Protein 1AUN (pdb70)

CATH classification: 2.60.110.10

Nearest PDB structures (foldseek):
  1aun-assembly1_A  TM=1.005E+00  e=2.845E-48  Nicotiana tabacum
  2i0w-assembly1_A  TM=9.965E-01  e=3.531E-40  Solanum lycopersicum
  1pcv-assembly2_B  TM=9.935E-01  e=2.765E-39  Nicotiana tabacum
  4l2j-assembly1_A  TM=9.881E-01  e=1.712E-34  Calotropis procera
  1du5-assembly1_B  TM=9.552E-01  e=3.013E-30  Zea mays

Radius of gyration: 16.2 Å; Cα contacts (8 Å, |Δi|>4): 552; chains: 1; bounding box: 38×44×43 Å

Sequence (208 aa):
SGVFEVHNNCPYTVWAAATPVGGGRRLERGQSWWFWAPPGTKMARIWGRTNCNFDGAGRGWCQTGDCGGVLECKGWGKPPNTLAEYALNQFSNLDFWDISVIDGFNIPMSFGPTKPGPGKCHGIQCTANINGECPGSLRVPGGCNNPCTTFGGQQYCCTQGPCGPTELSRWFKQRCPDAYSYPQDDPTSTFTCTSWTTDYKVMFCPYG

Foldseek 3Di:
DQKEKEAEQDCAWWWK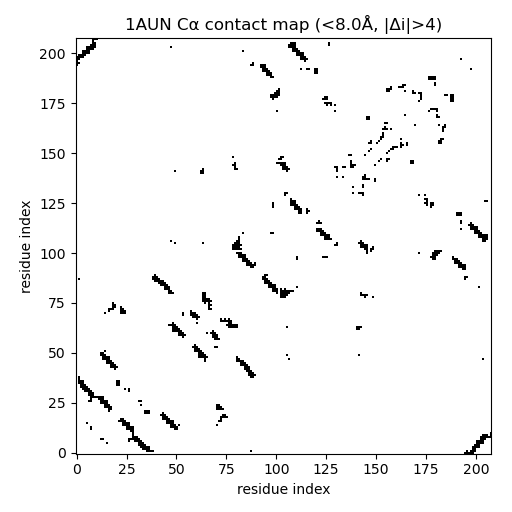AKPPPDFTHIHHHPDIGMDGDPAFDAFMKIWTFADWDADPVQFTATQAFGQHRGSGHNDTGQDDIWIWHWGALDPPQKIKIFIACQRWYQFWKKKAWPDADPDQRGIFTQHFVCQVVADPQQHDVRTGGQCCVRPNDCQAAVPPHDYDDDPRLVVSCVRGVQYHSGDPSPPRHMGMDRHPPTHMYMYTPPVD

Structure (mmCIF, N/CA/C/O backbone):
data_1AUN
#
_entry.id   1AUN
#
_cell.length_a   80.140
_cell.length_b   63.690
_cell.length_c   45.610
_cell.angle_alpha   90.00
_cell.angle_beta   107.18
_cell.angle_gamma   90.00
#
_symmetry.space_group_name_H-M   'C 1 2 1'
#
loop_
_entity.id
_entity.type
_entity.pdbx_description
1 polymer PR-5D
2 water water
#
loop_
_atom_site.group_PDB
_atom_site.id
_atom_site.type_symbol
_atom_site.label_atom_id
_atom_site.label_alt_id
_atom_site.label_comp_id
_atom_site.label_asym_id
_atom_site.label_entity_id
_atom_site.label_seq_id
_atom_site.pdbx_PDB_ins_code
_atom_site.Cartn_x
_atom_site.Cartn_y
_atom_site.Cartn_z
_atom_site.occupancy
_atom_site.B_iso_or_equiv
_atom_site.auth_seq_id
_atom_site.auth_comp_id
_atom_site.auth_asym_id
_atom_site.auth_atom_id
_atom_site.pdbx_PDB_model_num
ATOM 1 N N . SER A 1 1 ? 37.180 6.414 1.698 1.00 24.44 1 SER A N 1
ATOM 2 C CA . SER A 1 1 ? 37.217 6.785 3.131 1.00 23.97 1 SER A CA 1
ATOM 3 C C . SER A 1 1 ? 37.348 8.302 3.247 1.00 22.37 1 SER A C 1
ATOM 4 O O . SER A 1 1 ? 38.140 8.912 2.525 1.00 25.76 1 SER A O 1
ATOM 7 N N . GLY A 1 2 ? 36.547 8.903 4.125 1.00 18.51 2 GLY A N 1
ATOM 8 C CA . GLY A 1 2 ? 36.584 10.340 4.342 1.00 13.21 2 GLY A CA 1
ATOM 9 C C . GLY A 1 2 ? 36.029 11.234 3.235 1.00 20.13 2 GLY A C 1
ATOM 10 O O . GLY A 1 2 ? 36.090 12.454 3.356 1.00 18.26 2 GLY A O 1
ATOM 11 N N . VAL A 1 3 ? 35.474 10.655 2.173 1.00 17.72 3 VAL A N 1
ATOM 12 C CA . VAL A 1 3 ? 34.959 11.469 1.071 1.00 18.81 3 VAL A CA 1
ATOM 13 C C . VAL A 1 3 ? 33.474 11.771 1.232 1.00 19.90 3 VAL A C 1
ATOM 14 O O . VAL A 1 3 ? 32.678 10.886 1.556 1.00 20.43 3 VAL A O 1
ATOM 18 N N . PHE A 1 4 ? 33.104 13.021 0.982 1.00 18.90 4 PHE A N 1
ATOM 19 C CA . PHE A 1 4 ? 31.716 13.442 1.086 1.00 15.73 4 PHE A CA 1
ATOM 20 C C . PHE A 1 4 ? 31.202 14.034 -0.210 1.00 15.79 4 PHE A C 1
ATOM 21 O O . PHE A 1 4 ? 31.887 14.827 -0.870 1.00 15.98 4 PHE A O 1
ATOM 29 N N . GLU A 1 5 ? 30.021 13.586 -0.613 1.00 14.18 5 GLU A N 1
ATOM 30 C CA . GLU A 1 5 ? 29.374 14.153 -1.779 1.00 15.57 5 GLU A CA 1
ATOM 31 C C . GLU A 1 5 ? 28.167 14.902 -1.214 1.00 16.73 5 GLU A C 1
ATOM 32 O O . GLU A 1 5 ? 27.375 14.336 -0.447 1.00 16.95 5 GLU A O 1
ATOM 38 N N . VAL A 1 6 ? 28.070 16.185 -1.541 1.00 15.12 6 VAL A N 1
ATOM 39 C CA . VAL A 1 6 ? 26.960 17.014 -1.097 1.00 15.03 6 VAL A CA 1
ATOM 40 C C . VAL A 1 6 ? 26.228 17.395 -2.380 1.00 16.17 6 VAL A C 1
ATOM 41 O O . VAL A 1 6 ? 26.743 18.147 -3.204 1.00 15.36 6 VAL A O 1
ATOM 45 N N . HIS A 1 7 ? 25.041 16.825 -2.550 1.00 16.44 7 HIS A N 1
ATOM 46 C CA . HIS A 1 7 ? 24.233 17.025 -3.740 1.00 18.30 7 HIS A CA 1
ATOM 47 C C . HIS A 1 7 ? 22.963 17.858 -3.525 1.00 16.35 7 HIS A C 1
ATOM 48 O O . HIS A 1 7 ? 22.193 17.613 -2.600 1.00 16.79 7 HIS A O 1
ATOM 55 N N . ASN A 1 8 ? 22.722 18.811 -4.414 1.00 16.09 8 ASN A N 1
ATOM 56 C CA . ASN A 1 8 ? 21.536 19.639 -4.295 1.00 15.29 8 ASN A CA 1
ATOM 57 C C . ASN A 1 8 ? 20.458 19.208 -5.279 1.00 16.75 8 ASN A C 1
ATOM 58 O O . ASN A 1 8 ? 20.659 19.273 -6.484 1.00 19.09 8 ASN A O 1
ATOM 63 N N . ASN A 1 9 ? 19.326 18.754 -4.752 1.00 18.95 9 ASN A N 1
ATOM 64 C CA . ASN A 1 9 ? 18.191 18.335 -5.572 1.00 18.34 9 ASN A CA 1
ATOM 65 C C . ASN A 1 9 ? 16.996 19.290 -5.346 1.00 22.23 9 ASN A C 1
ATOM 66 O O . ASN A 1 9 ? 15.869 19.004 -5.761 1.00 22.73 9 ASN A O 1
ATOM 71 N N . CYS A 1 10 ? 17.249 20.416 -4.678 1.00 19.20 10 CYS A N 1
ATOM 72 C CA . CYS A 1 10 ? 16.209 21.414 -4.415 1.00 19.98 10 CYS A CA 1
ATOM 73 C C . CYS A 1 10 ? 15.953 22.259 -5.659 1.00 22.66 10 CYS A C 1
ATOM 74 O O . CYS A 1 10 ? 16.861 22.500 -6.461 1.00 19.99 10 CYS A O 1
ATOM 77 N N . PRO A 1 11 ? 14.713 22.738 -5.824 1.00 21.15 11 PRO A N 1
ATOM 78 C CA . PRO A 1 11 ? 14.402 23.563 -6.995 1.00 25.70 11 PRO A CA 1
ATOM 79 C C . PRO A 1 11 ? 15.211 24.859 -7.005 1.00 33.96 11 PRO A C 1
ATOM 80 O O . PRO A 1 11 ? 15.640 25.322 -8.063 1.00 46.32 11 PRO A O 1
ATOM 84 N N . TYR A 1 12 ? 15.479 25.389 -5.814 1.00 29.84 12 TYR A N 1
ATOM 85 C CA . TYR A 1 12 ? 16.247 26.624 -5.627 1.00 22.46 12 TYR A CA 1
ATOM 86 C C . TYR A 1 12 ? 17.726 26.341 -5.394 1.00 20.87 12 TYR A C 1
ATOM 87 O O . TYR A 1 12 ? 18.120 25.206 -5.124 1.00 24.38 12 TYR A O 1
ATOM 96 N N . THR A 1 13 ? 18.541 27.383 -5.465 1.00 19.83 13 THR A N 1
ATOM 97 C CA . THR A 1 13 ? 19.976 27.239 -5.249 1.00 19.95 13 THR A CA 1
ATOM 98 C C . THR A 1 13 ? 20.286 27.071 -3.765 1.00 18.92 13 THR A C 1
ATOM 99 O O . THR A 1 13 ? 19.619 27.652 -2.910 1.00 19.44 13 THR A O 1
ATOM 103 N N . VAL A 1 14 ? 21.304 26.274 -3.468 1.00 19.26 14 VAL A N 1
ATOM 104 C CA . VAL A 1 14 ? 21.717 26.032 -2.096 1.00 17.30 14 VAL A CA 1
ATOM 105 C C . VAL A 1 14 ? 23.217 26.252 -2.014 1.00 16.32 14 VAL A C 1
ATOM 106 O O . VAL A 1 14 ? 23.974 25.718 -2.830 1.00 18.96 14 VAL A O 1
ATOM 110 N N . TRP A 1 15 ? 23.637 27.096 -1.075 1.00 15.32 15 TRP A N 1
ATOM 111 C CA . TRP A 1 15 ? 25.049 27.364 -0.891 1.00 13.34 15 TRP A CA 1
ATOM 112 C C . TRP A 1 15 ? 25.500 26.443 0.223 1.00 12.17 15 TRP A C 1
ATOM 113 O O . TRP A 1 15 ? 25.281 26.710 1.407 1.00 14.71 15 TRP A O 1
ATOM 124 N N . ALA A 1 16 ? 26.068 25.311 -0.176 1.00 12.91 16 ALA A N 1
ATOM 125 C CA . ALA A 1 16 ? 26.543 24.317 0.774 1.00 11.56 16 ALA A CA 1
ATOM 126 C C . ALA A 1 16 ? 27.683 24.871 1.625 1.00 12.83 16 ALA A C 1
ATOM 127 O O . ALA A 1 16 ? 28.432 25.740 1.191 1.00 18.36 16 ALA A O 1
ATOM 129 N N . ALA A 1 17 ? 27.809 24.356 2.839 1.00 16.29 17 ALA A N 1
ATOM 130 C CA . ALA A 1 17 ? 28.842 24.803 3.753 1.00 14.73 17 ALA A CA 1
ATOM 131 C C . ALA A 1 17 ? 29.301 23.610 4.573 1.00 14.02 17 ALA A C 1
ATOM 132 O O . ALA A 1 17 ? 28.551 22.663 4.763 1.00 17.92 17 ALA A O 1
ATOM 134 N N . ALA A 1 18 ? 30.539 23.652 5.046 1.00 17.41 18 ALA A N 1
ATOM 135 C CA . ALA A 1 18 ? 31.073 22.559 5.842 1.00 17.02 18 ALA A CA 1
ATOM 136 C C . ALA A 1 18 ? 32.284 23.034 6.626 1.00 17.77 18 ALA A C 1
ATOM 137 O O . ALA A 1 18 ? 33.104 23.794 6.112 1.00 16.91 18 ALA A O 1
ATOM 139 N N . THR A 1 19 ? 32.366 22.598 7.880 1.00 16.24 19 THR A N 1
ATOM 140 C CA . THR A 1 19 ? 33.478 22.936 8.764 1.00 18.63 19 THR A CA 1
ATOM 141 C C . THR A 1 19 ? 33.832 21.668 9.553 1.00 18.83 19 THR A C 1
ATOM 142 O O . THR A 1 19 ? 32.979 20.812 9.763 1.00 17.35 19 THR A O 1
ATOM 146 N N . PRO A 1 20 ? 35.101 21.524 9.976 1.00 19.63 20 PRO A N 1
ATOM 147 C CA . PRO A 1 20 ? 36.238 22.430 9.787 1.00 19.58 20 PRO A CA 1
ATOM 148 C C . PRO A 1 20 ? 36.940 22.268 8.441 1.00 22.81 20 PRO A C 1
ATOM 149 O O . PRO A 1 20 ? 37.938 22.935 8.180 1.00 26.42 20 PRO A O 1
ATOM 153 N N . VAL A 1 21 ? 36.453 21.344 7.616 1.00 19.55 21 VAL A N 1
ATOM 154 C CA . VAL A 1 21 ? 37.016 21.107 6.291 1.00 19.54 21 VAL A CA 1
ATOM 155 C C . VAL A 1 21 ? 35.883 21.245 5.281 1.00 18.85 21 VAL A C 1
ATOM 156 O O . VAL A 1 21 ? 34.732 21.008 5.608 1.00 18.93 21 VAL A O 1
ATOM 160 N N . GLY A 1 22 ? 36.210 21.655 4.065 1.00 19.59 22 GLY A N 1
ATOM 161 C CA . GLY A 1 22 ? 35.195 21.822 3.041 1.00 20.62 22 GLY A CA 1
ATOM 162 C C . GLY A 1 22 ? 35.093 23.277 2.622 1.00 22.32 22 GLY A C 1
ATOM 163 O O . GLY A 1 22 ? 35.597 23.663 1.567 1.00 23.34 22 GLY A O 1
ATOM 164 N N . GLY A 1 23 ? 34.471 24.088 3.472 1.00 17.50 23 GLY A N 1
ATOM 165 C CA . GLY A 1 23 ? 34.315 25.498 3.171 1.00 20.15 23 GLY A CA 1
ATOM 166 C C . GLY A 1 23 ? 32.905 25.834 2.731 1.00 15.24 23 GLY A C 1
ATOM 167 O O . GLY A 1 23 ? 31.998 25.914 3.556 1.00 19.23 23 GLY A O 1
ATOM 168 N N . GLY A 1 24 ? 32.726 26.026 1.428 1.00 15.63 24 GLY A N 1
ATOM 169 C CA . GLY A 1 24 ? 31.416 26.359 0.892 1.00 16.18 24 GLY A CA 1
ATOM 170 C C . GLY A 1 24 ? 31.409 26.303 -0.624 1.00 18.25 24 GLY A C 1
ATOM 171 O O . GLY A 1 24 ? 32.444 26.506 -1.257 1.00 23.05 24 GLY A O 1
ATOM 172 N N . ARG A 1 25 ? 30.242 26.070 -1.212 1.00 16.75 25 ARG A N 1
ATOM 173 C CA . ARG A 1 25 ? 30.130 25.963 -2.656 1.00 17.76 25 ARG A CA 1
ATOM 174 C C . ARG A 1 25 ? 28.703 26.265 -3.080 1.00 19.85 25 ARG A C 1
ATOM 175 O O . ARG A 1 25 ? 27.747 25.858 -2.415 1.00 22.01 25 ARG A O 1
ATOM 183 N N . ARG A 1 26 ? 28.559 27.024 -4.160 1.00 17.81 26 ARG A N 1
ATOM 184 C CA . ARG A 1 26 ? 27.239 27.356 -4.692 1.00 19.33 26 ARG A CA 1
ATOM 185 C C . ARG A 1 26 ? 26.770 26.107 -5.450 1.00 16.19 26 ARG A C 1
ATOM 186 O O . ARG A 1 26 ? 27.498 25.582 -6.293 1.00 20.43 26 ARG A O 1
ATOM 194 N N . LEU A 1 27 ? 25.574 25.621 -5.152 1.00 15.68 27 LEU A N 1
ATOM 195 C CA . LEU A 1 27 ? 25.081 24.440 -5.843 1.00 17.32 27 LEU A CA 1
ATOM 196 C C . LEU A 1 27 ? 23.723 24.671 -6.451 1.00 18.82 27 LEU A C 1
ATOM 197 O O . LEU A 1 27 ? 22.745 24.870 -5.735 1.00 18.47 27 LEU A O 1
ATOM 202 N N . GLU A 1 28 ? 23.669 24.709 -7.776 1.00 20.50 28 GLU A N 1
ATOM 203 C CA . GLU A 1 28 ? 22.387 24.849 -8.442 1.00 24.51 28 GLU A CA 1
ATOM 204 C C . GLU A 1 28 ? 21.816 23.436 -8.462 1.00 21.84 28 GLU A C 1
ATOM 205 O O . GLU A 1 28 ? 22.545 22.482 -8.185 1.00 19.06 28 GLU A O 1
ATOM 211 N N . ARG A 1 29 ? 20.517 23.293 -8.713 1.00 22.69 29 ARG A N 1
ATOM 212 C CA . ARG A 1 29 ? 19.909 21.965 -8.724 1.00 20.90 29 ARG A CA 1
ATOM 213 C C . ARG A 1 29 ? 20.656 21.020 -9.653 1.00 20.43 29 ARG A C 1
ATOM 214 O O . ARG A 1 29 ? 21.010 21.389 -10.776 1.00 23.64 29 ARG A O 1
ATOM 222 N N . GLY A 1 30 ? 20.889 19.801 -9.171 1.00 20.94 30 GLY A N 1
ATOM 223 C CA . GLY A 1 30 ? 21.605 18.800 -9.946 1.00 20.37 30 GLY A CA 1
ATOM 224 C C . GLY A 1 30 ? 23.113 18.751 -9.730 1.00 18.63 30 GLY A C 1
ATOM 225 O O . GLY A 1 30 ? 23.760 17.790 -10.133 1.00 24.93 30 GLY A O 1
ATOM 226 N N . GLN A 1 31 ? 23.681 19.786 -9.120 1.00 18.77 31 GLN A N 1
ATOM 227 C CA . GLN A 1 31 ? 25.119 19.835 -8.863 1.00 18.67 31 GLN A CA 1
ATOM 228 C C . GLN A 1 31 ? 25.528 19.142 -7.565 1.00 18.09 31 GLN A C 1
ATOM 229 O O . GLN A 1 31 ? 24.760 19.086 -6.608 1.00 19.05 31 GLN A O 1
ATOM 235 N N . SER A 1 32 ? 26.769 18.666 -7.541 1.00 17.46 32 SER A N 1
ATOM 236 C CA . SER A 1 32 ? 27.351 18.026 -6.372 1.00 17.06 32 SER A CA 1
ATOM 237 C C . SER A 1 32 ? 28.664 18.704 -6.008 1.00 19.30 32 SER A C 1
ATOM 238 O O . SER A 1 32 ? 29.354 19.259 -6.863 1.00 20.10 32 SER A O 1
ATOM 241 N N . TRP A 1 33 ? 28.997 18.638 -4.725 1.00 17.28 33 TRP A N 1
ATOM 242 C CA . TRP A 1 33 ? 30.224 19.195 -4.191 1.00 14.74 33 TRP A CA 1
ATOM 243 C C . TRP A 1 33 ? 30.925 18.013 -3.522 1.00 16.72 33 TRP A C 1
ATOM 244 O O . TRP A 1 33 ? 30.296 17.262 -2.780 1.00 19.56 33 TRP A O 1
ATOM 255 N N . TRP A 1 34 ? 32.207 17.824 -3.818 1.00 16.25 34 TRP A N 1
ATOM 256 C CA . TRP A 1 34 ? 32.973 16.723 -3.241 1.00 13.00 34 TRP A CA 1
ATOM 257 C C . TRP A 1 34 ? 34.129 17.266 -2.415 1.00 16.55 34 TRP A C 1
ATOM 258 O O . TRP A 1 34 ? 34.853 18.157 -2.862 1.00 20.99 34 TRP A O 1
ATOM 269 N N . PHE A 1 35 ? 34.300 16.745 -1.211 1.00 14.90 35 PHE A N 1
ATOM 270 C CA . PHE A 1 35 ? 35.418 17.153 -0.371 1.00 17.32 35 PHE A CA 1
ATOM 271 C C . PHE A 1 35 ? 35.835 15.980 0.494 1.00 18.04 35 PHE A C 1
ATOM 272 O O . PHE A 1 35 ? 35.093 15.007 0.642 1.00 18.76 35 PHE A O 1
ATOM 280 N N . TRP A 1 36 ? 37.038 16.062 1.036 1.00 16.16 36 TRP A N 1
ATOM 281 C CA . TRP A 1 36 ? 37.581 14.986 1.834 1.00 15.58 36 TRP A CA 1
ATOM 282 C C . TRP A 1 36 ? 37.950 15.457 3.221 1.00 17.25 36 TRP A C 1
ATOM 283 O O . TRP A 1 36 ? 38.467 16.555 3.392 1.00 16.32 36 TRP A O 1
ATOM 294 N N . ALA A 1 37 ? 37.665 14.618 4.208 1.00 16.77 37 ALA A N 1
ATOM 295 C CA . ALA A 1 37 ? 37.972 14.928 5.596 1.00 18.90 37 ALA A CA 1
ATOM 296 C C . ALA A 1 37 ? 39.077 13.991 6.029 1.00 18.39 37 ALA A C 1
ATOM 297 O O . ALA A 1 37 ? 38.956 12.773 5.879 1.00 18.65 37 ALA A O 1
ATOM 299 N N . PRO A 1 38 ? 40.191 14.548 6.525 1.00 18.60 38 PRO A N 1
ATOM 300 C CA . PRO A 1 38 ? 41.317 13.730 6.981 1.00 19.08 38 PRO A CA 1
ATOM 301 C C . PRO A 1 38 ? 40.857 12.821 8.108 1.00 17.07 38 PRO A C 1
ATOM 302 O O . PRO A 1 38 ? 39.903 13.139 8.818 1.00 17.28 38 PRO A O 1
ATOM 306 N N . PRO A 1 39 ? 41.515 11.666 8.284 1.00 18.43 39 PRO A N 1
ATOM 307 C CA . PRO A 1 39 ? 41.106 10.769 9.370 1.00 19.01 39 PRO A CA 1
ATOM 308 C C . PRO A 1 39 ? 41.231 11.442 10.740 1.00 19.56 39 PRO A C 1
ATOM 309 O O . PRO A 1 39 ? 42.168 12.204 11.000 1.00 21.21 39 PRO A O 1
ATOM 313 N N . GLY A 1 40 ? 40.246 11.197 11.591 1.00 20.99 40 GLY A N 1
ATOM 314 C CA . GLY A 1 40 ? 40.247 11.790 12.911 1.00 21.54 40 GLY A CA 1
ATOM 315 C C . GLY A 1 40 ? 39.450 13.078 13.004 1.00 23.40 40 GLY A C 1
ATOM 316 O O . GLY A 1 40 ? 39.256 13.590 14.108 1.00 26.39 40 GLY A O 1
ATOM 317 N N . THR A 1 41 ? 38.995 13.612 11.867 1.00 18.17 41 THR A N 1
ATOM 318 C CA . THR A 1 41 ? 38.204 14.845 11.873 1.00 20.08 41 THR A CA 1
ATOM 319 C C . THR A 1 41 ? 37.008 14.688 12.808 1.00 19.67 41 THR A C 1
ATOM 320 O O . THR A 1 41 ? 36.247 13.731 12.696 1.00 23.53 41 THR A O 1
ATOM 324 N N . LYS A 1 42 ? 36.864 15.624 13.743 1.00 23.99 42 LYS A N 1
ATOM 325 C CA . LYS A 1 42 ? 35.783 15.592 14.733 1.00 25.74 42 LYS A CA 1
ATOM 326 C C . LYS A 1 42 ? 34.998 16.898 14.717 1.00 24.01 42 LYS A C 1
ATOM 327 O O . LYS A 1 42 ? 35.456 17.898 14.154 1.00 22.85 42 LYS A O 1
ATOM 333 N N . MET A 1 43 ? 33.851 16.877 15.399 1.00 18.33 43 MET A N 1
ATOM 334 C CA . MET A 1 43 ? 32.965 18.027 15.554 1.00 22.56 43 MET A CA 1
ATOM 335 C C . MET A 1 43 ? 32.706 18.732 14.242 1.00 22.62 43 MET A C 1
ATOM 336 O O . MET A 1 43 ? 32.699 19.957 14.180 1.00 24.22 43 MET A O 1
ATOM 341 N N . ALA A 1 44 ? 32.504 17.949 13.192 1.00 20.83 44 ALA A N 1
ATOM 342 C CA . ALA A 1 44 ? 32.291 18.505 11.871 1.00 15.16 44 ALA A CA 1
ATOM 343 C C . ALA A 1 44 ? 30.815 18.600 11.525 1.00 16.04 44 ALA A C 1
ATOM 344 O O . ALA A 1 44 ? 29.993 17.848 12.056 1.00 14.81 44 ALA A O 1
ATOM 346 N N . ARG A 1 45 ? 30.479 19.564 10.673 1.00 16.41 45 ARG A N 1
ATOM 347 C CA . ARG A 1 45 ? 29.096 19.741 10.237 1.00 16.09 45 ARG A CA 1
ATOM 348 C C . ARG A 1 45 ? 29.042 20.166 8.780 1.00 13.00 45 ARG A C 1
ATOM 349 O O . ARG A 1 45 ? 29.989 20.759 8.249 1.00 15.35 45 ARG A O 1
ATOM 357 N N . ILE A 1 46 ? 27.956 19.775 8.124 1.00 13.81 46 ILE A N 1
ATOM 358 C CA . ILE A 1 46 ? 27.709 20.096 6.723 1.00 14.61 46 ILE A CA 1
ATOM 359 C C . ILE A 1 46 ? 26.302 20.637 6.733 1.00 12.64 46 ILE A C 1
ATOM 360 O O . ILE A 1 46 ? 25.426 20.058 7.367 1.00 16.30 46 ILE A O 1
ATOM 365 N N . TRP A 1 47 ? 26.084 21.752 6.052 1.00 15.38 47 TRP A N 1
ATOM 366 C CA . TRP A 1 47 ? 24.752 22.332 5.987 1.00 15.43 47 TRP A CA 1
ATOM 367 C C . TRP A 1 47 ? 24.550 23.115 4.695 1.00 16.01 47 TRP A C 1
ATOM 368 O O . TRP A 1 47 ? 25.467 23.251 3.883 1.00 14.22 47 TRP A O 1
ATOM 379 N N . GLY A 1 48 ? 23.323 23.577 4.499 1.00 13.93 48 GLY A N 1
ATOM 380 C CA . GLY A 1 48 ? 22.995 24.345 3.321 1.00 17.69 48 GLY A CA 1
ATOM 381 C C . GLY A 1 48 ? 22.469 25.704 3.737 1.00 16.96 48 GLY A C 1
ATOM 382 O O . GLY A 1 48 ? 21.830 25.849 4.784 1.00 18.65 48 GLY A O 1
ATOM 383 N N . ARG A 1 49 ? 22.787 26.714 2.938 1.00 17.48 49 ARG A N 1
ATOM 384 C CA . ARG A 1 49 ? 22.336 28.073 3.201 1.00 16.80 49 ARG A CA 1
ATOM 385 C C . ARG A 1 49 ? 21.414 28.448 2.060 1.00 13.92 49 ARG A C 1
ATOM 386 O O . ARG A 1 49 ? 21.691 28.133 0.895 1.00 17.11 49 ARG A O 1
ATOM 394 N N . THR A 1 50 ? 20.303 29.093 2.396 1.00 17.97 50 THR A N 1
ATOM 395 C CA . THR A 1 50 ? 19.335 29.496 1.382 1.00 20.86 50 THR A CA 1
ATOM 396 C C . THR A 1 50 ? 19.246 31.003 1.200 1.00 19.94 50 THR A C 1
ATOM 397 O O . THR A 1 50 ? 19.550 31.779 2.115 1.00 19.08 50 THR A O 1
ATOM 401 N N . ASN A 1 51 ? 18.861 31.388 -0.014 1.00 18.76 51 ASN A N 1
ATOM 402 C CA . ASN A 1 51 ? 18.672 32.775 -0.401 1.00 14.89 51 ASN A CA 1
ATOM 403 C C . ASN A 1 51 ? 19.886 33.636 -0.090 1.00 19.93 51 ASN A C 1
ATOM 404 O O . ASN A 1 51 ? 19.811 34.552 0.730 1.00 21.68 51 ASN A O 1
ATOM 409 N N . CYS A 1 52 ? 21.020 33.300 -0.693 1.00 19.32 52 CYS A N 1
ATOM 410 C CA . CYS A 1 52 ? 22.235 34.063 -0.477 1.00 19.99 52 CYS A CA 1
ATOM 411 C C . CYS A 1 52 ? 22.402 35.092 -1.588 1.00 21.20 52 CYS A C 1
ATOM 412 O O . CYS A 1 52 ? 21.727 35.034 -2.620 1.00 17.98 52 CYS A O 1
ATOM 415 N N . ASN A 1 53 ? 23.314 36.030 -1.359 1.00 21.02 53 ASN A N 1
ATOM 416 C CA . ASN A 1 53 ? 23.612 37.085 -2.313 1.00 23.05 53 ASN A CA 1
ATOM 417 C C . ASN A 1 53 ? 25.063 37.426 -2.039 1.00 19.11 53 ASN A C 1
ATOM 418 O O . ASN A 1 53 ? 25.384 37.972 -0.979 1.00 26.26 53 ASN A O 1
ATOM 423 N N . PHE A 1 54 ? 25.945 37.024 -2.950 1.00 19.73 54 PHE A N 1
ATOM 424 C CA . PHE A 1 54 ? 27.380 37.256 -2.798 1.00 19.15 54 PHE A CA 1
ATOM 425 C C . PHE A 1 54 ? 27.894 38.097 -3.936 1.00 21.78 54 PHE A C 1
ATOM 426 O O . PHE A 1 54 ? 27.335 38.062 -5.032 1.00 26.28 54 PHE A O 1
ATOM 434 N N . ASP A 1 55 ? 28.970 38.838 -3.683 1.00 22.66 55 ASP A N 1
ATOM 435 C CA . ASP A 1 55 ? 29.579 39.634 -4.734 1.00 25.44 55 ASP A CA 1
ATOM 436 C C . ASP A 1 55 ? 30.660 38.780 -5.409 1.00 32.28 55 ASP A C 1
ATOM 437 O O . ASP A 1 55 ? 30.745 37.572 -5.165 1.00 30.93 55 ASP A O 1
ATOM 442 N N . GLY A 1 56 ? 31.505 39.400 -6.223 1.00 32.36 56 GLY A N 1
ATOM 443 C CA . GLY A 1 56 ? 32.554 38.652 -6.888 1.00 29.97 56 GLY A CA 1
ATOM 444 C C . GLY A 1 56 ? 33.661 38.176 -5.963 1.00 30.80 56 GLY A C 1
ATOM 445 O O . GLY A 1 56 ? 34.338 37.197 -6.266 1.00 36.51 56 GLY A O 1
ATOM 446 N N . ALA A 1 57 ? 33.842 38.848 -4.831 1.00 28.71 57 ALA A N 1
ATOM 447 C CA . ALA A 1 57 ? 34.894 38.470 -3.893 1.00 32.10 57 ALA A CA 1
ATOM 448 C C . ALA A 1 57 ? 34.492 37.403 -2.868 1.00 34.04 57 ALA A C 1
ATOM 449 O O . ALA A 1 57 ? 35.319 36.970 -2.068 1.00 35.85 57 ALA A O 1
ATOM 451 N N . GLY A 1 58 ? 33.229 36.990 -2.884 1.00 32.02 58 GLY A N 1
ATOM 452 C CA . GLY A 1 58 ? 32.776 35.988 -1.938 1.00 28.14 58 GLY A CA 1
ATOM 453 C C . GLY A 1 58 ? 32.201 36.532 -0.640 1.00 27.40 58 GLY A C 1
ATOM 454 O O . GLY A 1 58 ? 32.085 35.794 0.333 1.00 28.54 58 GLY A O 1
ATOM 455 N N . ARG A 1 59 ? 31.869 37.821 -0.599 1.00 26.89 59 ARG A N 1
ATOM 456 C CA . ARG A 1 59 ? 31.284 38.410 0.605 1.00 26.87 59 ARG A CA 1
ATOM 457 C C . ARG A 1 59 ? 29.821 38.677 0.310 1.00 24.76 59 ARG A C 1
ATOM 458 O O . ARG A 1 59 ? 29.468 39.112 -0.786 1.00 22.67 59 ARG A O 1
ATOM 466 N N . GLY A 1 60 ? 28.971 38.373 1.280 1.00 24.80 60 GLY A N 1
ATOM 467 C CA . GLY A 1 60 ? 27.552 38.576 1.103 1.00 23.77 60 GLY A CA 1
ATOM 468 C C . GLY A 1 60 ? 26.790 38.178 2.343 1.00 26.22 60 GLY A C 1
ATOM 469 O O . GLY A 1 60 ? 27.306 38.285 3.454 1.00 30.87 60 GLY A O 1
ATOM 470 N N . TRP A 1 61 ? 25.565 37.705 2.152 1.00 20.83 61 TRP A N 1
ATOM 471 C CA . TRP A 1 61 ? 24.714 37.307 3.257 1.00 19.86 61 TRP A CA 1
ATOM 472 C C . TRP A 1 61 ? 23.728 36.248 2.764 1.00 19.24 61 TRP A C 1
ATOM 473 O O . TRP A 1 61 ? 23.452 36.164 1.559 1.00 19.00 61 TRP A O 1
ATOM 484 N N . CYS A 1 62 ? 23.183 35.472 3.702 1.00 17.57 62 CYS A N 1
ATOM 485 C CA . CYS A 1 62 ? 22.223 34.414 3.393 1.00 19.22 62 CYS A CA 1
ATOM 486 C C . CYS A 1 62 ? 21.077 34.515 4.377 1.00 19.52 62 CYS A C 1
ATOM 487 O O . CYS A 1 62 ? 21.287 34.866 5.537 1.00 21.16 62 CYS A O 1
ATOM 490 N N . GLN A 1 63 ? 19.875 34.172 3.919 1.00 18.55 63 GLN A N 1
ATOM 491 C CA . GLN A 1 63 ? 18.682 34.210 4.759 1.00 19.42 63 GLN A CA 1
ATOM 492 C C . GLN A 1 63 ? 18.763 33.197 5.906 1.00 18.02 63 GLN A C 1
ATOM 493 O O . GLN A 1 63 ? 18.278 33.462 7.000 1.00 20.08 63 GLN A O 1
ATOM 499 N N . THR A 1 64 ? 19.365 32.036 5.649 1.00 20.63 64 THR A N 1
ATOM 500 C CA . THR A 1 64 ? 19.530 30.994 6.672 1.00 19.25 64 THR A CA 1
ATOM 501 C C . THR A 1 64 ? 20.937 30.378 6.590 1.00 19.86 64 THR A C 1
ATOM 502 O O . THR A 1 64 ? 21.525 30.294 5.506 1.00 18.41 64 THR A O 1
ATOM 506 N N . GLY A 1 65 ? 21.480 29.971 7.737 1.00 18.88 65 GLY A N 1
ATOM 507 C CA . GLY A 1 65 ? 22.796 29.345 7.768 1.00 17.40 65 GLY A CA 1
ATOM 508 C C . GLY A 1 65 ? 24.012 30.212 7.475 1.00 23.77 65 GLY A C 1
ATOM 509 O O . GLY A 1 65 ? 25.119 29.685 7.305 1.00 21.47 65 GLY A O 1
ATOM 510 N N . ASP A 1 66 ? 23.825 31.530 7.450 1.00 22.93 66 ASP A N 1
ATOM 511 C CA . ASP A 1 66 ? 24.906 32.483 7.174 1.00 18.87 66 ASP A CA 1
ATOM 512 C C . ASP A 1 66 ? 26.093 32.281 8.120 1.00 18.62 66 ASP A C 1
ATOM 513 O O . ASP A 1 66 ? 25.928 32.275 9.340 1.00 17.17 66 ASP A O 1
ATOM 518 N N . CYS A 1 67 ? 27.282 32.109 7.550 1.00 18.21 67 CYS A N 1
ATOM 519 C CA . CYS A 1 67 ? 28.482 31.928 8.351 1.00 20.22 67 CYS A CA 1
ATOM 520 C C . CYS A 1 67 ? 29.393 33.158 8.283 1.00 19.85 67 CYS A C 1
ATOM 521 O O . CYS A 1 67 ? 30.452 33.133 7.659 1.00 25.51 67 CYS A O 1
ATOM 524 N N . GLY A 1 68 ? 28.945 34.251 8.883 1.00 21.60 68 GLY A N 1
ATOM 525 C CA . GLY A 1 68 ? 29.753 35.454 8.913 1.00 22.06 68 GLY A CA 1
ATOM 526 C C . GLY A 1 68 ? 29.956 36.229 7.632 1.00 19.75 68 GLY A C 1
ATOM 527 O O . GLY A 1 68 ? 31.011 36.827 7.441 1.00 23.37 68 GLY A O 1
ATOM 528 N N . GLY A 1 69 ? 28.978 36.191 6.737 1.00 19.84 69 GLY A N 1
ATOM 529 C CA . GLY A 1 69 ? 29.079 36.952 5.502 1.00 18.59 69 GLY A CA 1
ATOM 530 C C . GLY A 1 69 ? 30.063 36.498 4.440 1.00 26.61 69 GLY A C 1
ATOM 531 O O . GLY A 1 69 ? 30.403 37.276 3.537 1.00 27.04 69 GLY A O 1
ATOM 532 N N . VAL A 1 70 ? 30.527 35.253 4.531 1.00 25.11 70 VAL A N 1
ATOM 533 C CA . VAL A 1 70 ? 31.455 34.713 3.540 1.00 23.08 70 VAL A CA 1
ATOM 534 C C . VAL A 1 70 ? 30.915 33.450 2.866 1.00 24.56 70 VAL A C 1
ATOM 535 O O . VAL A 1 70 ? 30.078 32.741 3.420 1.00 24.40 70 VAL A O 1
ATOM 539 N N . LEU A 1 71 ? 31.382 33.200 1.650 1.00 23.29 71 LEU A N 1
ATOM 540 C CA . LEU A 1 71 ? 30.966 32.036 0.883 1.00 22.98 71 LEU A CA 1
ATOM 541 C C . LEU A 1 71 ? 31.653 30.789 1.428 1.00 23.34 71 LEU A C 1
ATOM 542 O O . LEU A 1 71 ? 31.009 29.771 1.696 1.00 21.16 71 LEU A O 1
ATOM 547 N N . GLU A 1 72 ? 32.964 30.873 1.608 1.00 21.46 72 GLU A N 1
ATOM 548 C CA . GLU A 1 72 ? 33.706 29.736 2.126 1.00 27.37 72 GLU A CA 1
ATOM 549 C C . GLU A 1 72 ? 33.802 29.826 3.635 1.00 26.75 72 GLU A C 1
ATOM 550 O O . GLU A 1 72 ? 34.693 30.475 4.184 1.00 26.99 72 GLU A O 1
ATOM 556 N N . CYS A 1 73 ? 32.847 29.176 4.291 1.00 22.64 73 CYS A N 1
ATOM 557 C CA . CYS A 1 73 ? 32.749 29.160 5.740 1.00 22.68 73 CYS A CA 1
ATOM 558 C C . CYS A 1 73 ? 33.978 28.667 6.492 1.00 25.12 73 CYS A C 1
ATOM 559 O O . CYS A 1 73 ? 34.622 27.692 6.101 1.00 24.50 73 CYS A O 1
ATOM 562 N N . LYS A 1 74 ? 34.293 29.377 7.568 1.00 25.81 74 LYS A N 1
ATOM 563 C CA . LYS A 1 74 ? 35.398 29.032 8.451 1.00 32.20 74 LYS A CA 1
ATOM 564 C C . LYS A 1 74 ? 34.785 28.673 9.796 1.00 28.77 74 LYS A C 1
ATOM 565 O O . LYS A 1 74 ? 35.392 27.971 10.594 1.00 36.75 74 LYS A O 1
ATOM 571 N N . GLY A 1 75 ? 33.566 29.155 10.020 1.00 27.45 75 GLY A N 1
ATOM 572 C CA . GLY A 1 75 ? 32.853 28.904 11.257 1.00 20.72 75 GLY A CA 1
ATOM 573 C C . GLY A 1 75 ? 31.429 28.461 10.987 1.00 19.99 75 GLY A C 1
ATOM 574 O O . GLY A 1 75 ? 31.017 28.343 9.834 1.00 21.84 75 GLY A O 1
ATOM 575 N N . TRP A 1 76 ? 30.666 28.274 12.057 1.00 19.44 76 TRP A N 1
ATOM 576 C CA . TRP A 1 76 ? 29.286 27.808 11.977 1.00 21.22 76 TRP A CA 1
ATOM 577 C C . TRP A 1 76 ? 28.275 28.821 11.447 1.00 22.49 76 TRP A C 1
ATOM 578 O O . TRP A 1 76 ? 28.507 30.020 11.472 1.00 21.99 76 TRP A O 1
ATOM 589 N N . GLY A 1 77 ? 27.157 28.313 10.945 1.00 19.44 77 GLY A N 1
ATOM 590 C CA . GLY A 1 77 ? 26.131 29.172 10.400 1.00 20.88 77 GLY A CA 1
ATOM 591 C C . GLY A 1 77 ? 25.136 29.641 11.437 1.00 21.88 77 GLY A C 1
ATOM 592 O O . GLY A 1 77 ? 25.060 29.103 12.538 1.00 22.36 77 GLY A O 1
ATOM 593 N N . LYS A 1 78 ? 24.365 30.653 11.062 1.00 21.16 78 LYS A N 1
ATOM 594 C CA . LYS A 1 78 ? 23.346 31.237 11.917 1.00 21.22 78 LYS A CA 1
ATOM 595 C C . LYS A 1 78 ? 22.091 30.366 11.797 1.00 20.74 78 LYS A C 1
ATOM 596 O O . LYS A 1 78 ? 21.659 30.056 10.690 1.00 22.73 78 LYS A O 1
ATOM 602 N N . PRO A 1 79 ? 21.497 29.944 12.930 1.00 21.32 79 PRO A N 1
ATOM 603 C CA . PRO A 1 79 ? 20.287 29.113 12.846 1.00 23.24 79 PRO A CA 1
ATOM 604 C C . PRO A 1 79 ? 19.178 29.928 12.183 1.00 22.58 79 PRO A C 1
ATOM 605 O O . PRO A 1 79 ? 19.188 31.152 12.250 1.00 25.88 79 PRO A O 1
ATOM 609 N N . PRO A 1 80 ? 18.167 29.264 11.611 1.00 20.10 80 PRO A N 1
ATOM 610 C CA . PRO A 1 80 ? 17.996 27.814 11.545 1.00 21.10 80 PRO A CA 1
ATOM 611 C C . PRO A 1 80 ? 18.689 27.148 10.356 1.00 23.58 80 PRO A C 1
ATOM 612 O O . PRO A 1 80 ? 18.696 27.672 9.229 1.00 19.55 80 PRO A O 1
ATOM 616 N N . ASN A 1 81 ? 19.311 26.006 10.631 1.00 19.44 81 ASN A N 1
ATOM 617 C CA . ASN A 1 81 ? 19.975 25.232 9.600 1.00 18.26 81 ASN A CA 1
ATOM 618 C C . ASN A 1 81 ? 20.022 23.760 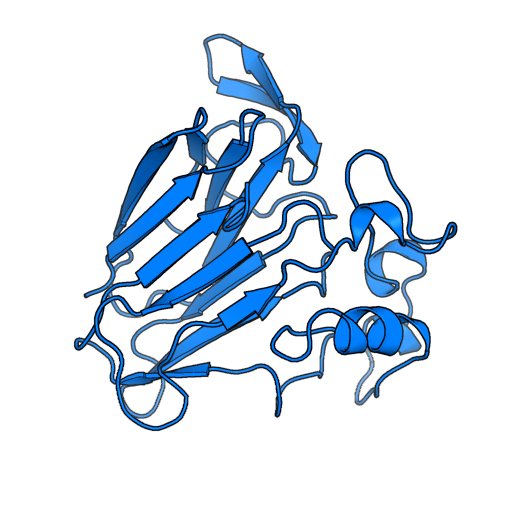9.959 1.00 17.86 81 ASN A C 1
ATOM 619 O O .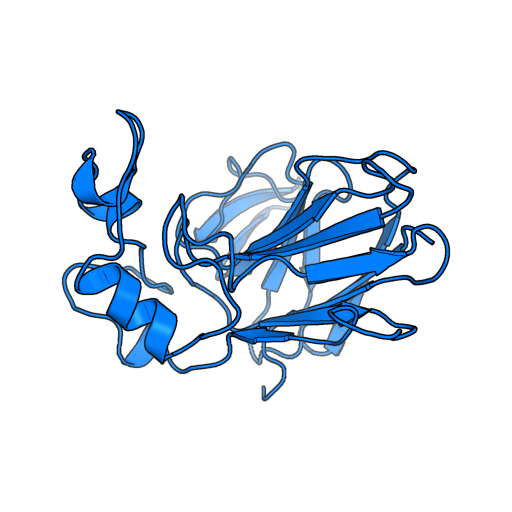 ASN A 1 81 ? 20.442 23.388 11.057 1.00 16.29 81 ASN A O 1
ATOM 624 N N . THR A 1 82 ? 19.459 22.940 9.075 1.00 15.04 82 THR A N 1
ATOM 625 C CA . THR A 1 82 ? 19.466 21.490 9.263 1.00 16.30 82 THR A CA 1
ATOM 626 C C . THR A 1 82 ? 20.939 21.072 9.191 1.00 18.19 82 THR A C 1
ATOM 627 O O . THR A 1 82 ? 21.693 21.576 8.352 1.00 16.58 82 THR A O 1
ATOM 631 N N . LEU A 1 83 ? 21.344 20.154 10.060 1.00 16.84 83 LEU A N 1
ATOM 632 C CA . LEU A 1 83 ? 22.735 19.737 10.095 1.00 15.74 83 LEU A CA 1
ATOM 633 C C . LEU A 1 83 ? 23.002 18.253 9.918 1.00 16.48 83 LEU A C 1
ATOM 634 O O . LEU A 1 83 ? 22.257 17.407 10.416 1.00 19.24 83 LEU A O 1
ATOM 639 N N . ALA A 1 84 ? 24.092 17.964 9.216 1.00 15.56 84 ALA A N 1
ATOM 640 C CA . ALA A 1 84 ? 24.590 16.606 9.038 1.00 13.98 84 ALA A CA 1
ATOM 641 C C . ALA A 1 84 ? 25.903 16.742 9.808 1.00 13.75 84 ALA A C 1
ATOM 642 O O . ALA A 1 84 ? 26.718 17.612 9.500 1.00 16.40 84 ALA A O 1
ATOM 644 N N . GLU A 1 85 ? 26.057 15.956 10.866 1.00 13.98 85 GLU A N 1
ATOM 645 C CA . GLU A 1 85 ? 27.247 16.012 11.705 1.00 16.58 85 GLU A CA 1
ATOM 646 C C . GLU A 1 85 ? 28.023 14.709 11.642 1.00 16.32 85 GLU A C 1
ATOM 647 O O . GLU A 1 85 ? 27.441 13.637 11.473 1.00 15.57 85 GLU A O 1
ATOM 653 N N . TYR A 1 86 ? 29.337 14.794 11.795 1.00 16.13 86 TYR A N 1
ATOM 654 C CA . TYR A 1 86 ? 30.150 13.591 11.738 1.00 15.83 86 TYR A CA 1
ATOM 655 C C . TYR A 1 86 ? 31.479 13.727 12.460 1.00 18.19 86 TYR A C 1
ATOM 656 O O . TYR A 1 86 ? 31.975 14.836 12.683 1.00 18.50 86 TYR A O 1
ATOM 665 N N . ALA A 1 87 ? 32.052 12.576 12.798 1.00 15.64 87 ALA A N 1
ATOM 666 C CA . ALA A 1 87 ? 33.348 12.479 13.456 1.00 16.39 87 ALA A CA 1
ATOM 667 C C . ALA A 1 87 ? 33.894 11.135 12.992 1.00 17.48 87 ALA A C 1
ATOM 668 O O . ALA A 1 87 ? 33.258 10.098 13.189 1.00 21.85 87 ALA A O 1
ATOM 670 N N . LEU A 1 88 ? 35.051 11.160 12.341 1.00 19.04 88 LEU A N 1
ATOM 671 C CA . LEU A 1 88 ? 35.662 9.944 11.808 1.00 19.13 88 LEU A CA 1
ATOM 672 C C . LEU A 1 88 ? 36.743 9.352 12.700 1.00 23.59 88 LEU A C 1
ATOM 673 O O . LEU A 1 88 ? 37.478 10.082 13.370 1.00 20.74 88 LEU A O 1
ATOM 678 N N . ASN A 1 89 ? 36.864 8.025 12.651 1.00 21.55 89 ASN A N 1
ATOM 679 C CA . ASN A 1 89 ? 37.890 7.293 13.396 1.00 22.95 89 ASN A CA 1
ATOM 680 C C . ASN A 1 89 ? 37.866 7.544 14.892 1.00 21.95 89 ASN A C 1
ATOM 681 O O . ASN A 1 89 ? 38.903 7.797 15.500 1.00 24.54 89 ASN A O 1
ATOM 686 N N . GLN A 1 90 ? 36.681 7.515 15.480 1.00 22.04 90 GLN A N 1
ATOM 687 C CA . GLN A 1 90 ? 36.560 7.726 16.914 1.00 27.34 90 GLN A CA 1
ATOM 688 C C . GLN A 1 90 ? 36.785 6.404 17.666 1.00 31.87 90 GLN A C 1
ATOM 689 O O . GLN A 1 90 ? 37.151 5.392 17.057 1.00 32.75 90 GLN A O 1
ATOM 695 N N . PHE A 1 91 ? 36.592 6.406 18.980 1.00 34.52 91 PHE A N 1
ATOM 696 C CA . PHE A 1 91 ? 36.803 5.196 19.779 1.00 37.25 91 PHE A CA 1
ATOM 697 C C . PHE A 1 91 ? 36.244 3.912 19.144 1.00 36.55 91 PHE A C 1
ATOM 698 O O . PHE A 1 91 ? 35.181 3.913 18.525 1.00 35.26 91 PHE A O 1
ATOM 706 N N . SER A 1 92 ? 37.002 2.829 19.303 1.00 38.44 92 SER A N 1
ATOM 707 C CA . SER A 1 92 ? 36.678 1.501 18.778 1.00 37.15 92 SER A CA 1
ATOM 708 C C . SER A 1 92 ? 36.529 1.422 17.258 1.00 32.73 92 SER A C 1
ATOM 709 O O . SER A 1 92 ? 35.731 0.638 16.743 1.00 31.08 92 SER A O 1
ATOM 712 N N . ASN A 1 93 ? 37.320 2.237 16.558 1.00 28.60 93 ASN A N 1
ATOM 713 C CA . ASN A 1 93 ? 37.354 2.267 15.096 1.00 29.97 93 ASN A CA 1
ATOM 714 C C . ASN A 1 93 ? 35.995 2.553 14.450 1.00 28.69 93 ASN A C 1
ATOM 715 O O . ASN A 1 93 ? 35.602 1.883 13.494 1.00 26.28 93 ASN A O 1
ATOM 720 N N . LEU A 1 94 ? 35.279 3.540 14.978 1.00 23.36 94 LEU A N 1
ATOM 721 C CA . LEU A 1 94 ? 33.961 3.889 14.458 1.00 24.22 94 LEU A CA 1
ATOM 722 C C . LEU A 1 94 ? 33.811 5.347 14.042 1.00 21.75 94 LEU A C 1
ATOM 723 O O . LEU A 1 94 ? 34.444 6.232 14.619 1.00 18.51 94 LEU A O 1
ATOM 728 N N . ASP A 1 95 ? 33.003 5.565 13.003 1.00 18.88 95 ASP A N 1
ATOM 729 C CA . ASP A 1 95 ? 32.650 6.905 12.542 1.00 20.90 95 ASP A CA 1
ATOM 730 C C . ASP A 1 95 ? 31.299 7.149 13.210 1.00 22.34 95 ASP A C 1
ATOM 731 O O . ASP A 1 95 ? 30.439 6.257 13.208 1.00 18.24 95 ASP A O 1
ATOM 736 N N . PHE A 1 96 ? 31.118 8.328 13.799 1.00 17.94 96 PHE A N 1
ATOM 737 C CA . PHE A 1 96 ? 29.853 8.687 14.437 1.00 14.52 96 PHE A CA 1
ATOM 738 C C . PHE A 1 96 ? 29.244 9.814 13.625 1.00 18.07 96 PHE A C 1
ATOM 739 O O . PHE A 1 96 ? 29.919 10.793 13.316 1.00 19.67 96 PHE A O 1
ATOM 747 N N . TRP A 1 97 ? 27.969 9.688 13.284 1.00 14.72 97 TRP A N 1
ATOM 748 C CA . TRP A 1 97 ? 27.313 10.714 12.482 1.00 17.18 97 TRP A CA 1
ATOM 749 C C . TRP A 1 97 ? 25.821 10.822 12.769 1.00 17.53 97 TRP A C 1
ATOM 750 O O . TRP A 1 97 ? 25.209 9.910 13.348 1.00 17.21 97 TRP A O 1
ATOM 761 N N . ASP A 1 98 ? 25.226 11.933 12.350 1.00 16.67 98 ASP A N 1
ATOM 762 C CA . ASP A 1 98 ? 23.806 12.145 12.591 1.00 13.70 98 ASP A CA 1
ATOM 763 C C . ASP A 1 98 ? 23.278 13.332 11.823 1.00 14.88 98 ASP A C 1
ATOM 764 O O . ASP A 1 98 ? 24.031 14.044 11.175 1.00 16.52 98 ASP A O 1
ATOM 769 N N . ILE A 1 99 ? 21.963 13.500 11.878 1.00 16.46 99 ILE A N 1
ATOM 770 C CA . ILE A 1 99 ? 21.294 14.659 11.305 1.00 18.93 99 ILE A CA 1
ATOM 771 C C . ILE A 1 99 ? 20.738 15.332 12.569 1.00 18.32 99 ILE A C 1
ATOM 772 O O . ILE A 1 99 ? 20.248 14.657 13.485 1.00 16.88 99 ILE A O 1
ATOM 777 N N . SER A 1 100 ? 20.831 16.651 12.636 1.00 18.62 100 SER A N 1
ATOM 778 C CA . SER A 1 100 ? 20.361 17.357 13.812 1.00 19.01 100 SER A CA 1
ATOM 779 C C . SER A 1 100 ? 19.524 18.590 13.502 1.00 15.56 100 SER A C 1
ATOM 780 O O . SER A 1 100 ? 19.804 19.317 12.542 1.00 17.12 100 SER A O 1
ATOM 783 N N . VAL A 1 101 ? 18.462 18.777 14.280 1.00 14.73 101 VAL A N 1
ATOM 784 C CA . VAL A 1 101 ? 17.614 19.964 14.157 1.00 18.42 101 VAL A CA 1
ATOM 785 C C . VAL A 1 101 ? 17.683 20.764 15.472 1.00 17.76 101 VAL A C 1
ATOM 786 O O . VAL A 1 101 ? 16.835 21.612 15.760 1.00 18.74 101 VAL A O 1
ATOM 790 N N . ILE A 1 102 ? 18.735 20.504 16.246 1.00 16.57 102 ILE A N 1
ATOM 791 C CA . ILE A 1 102 ? 18.977 21.213 17.508 1.00 18.90 102 ILE A CA 1
ATOM 792 C C . ILE A 1 102 ? 19.159 22.711 17.190 1.00 25.35 102 ILE A C 1
ATOM 793 O O . ILE A 1 102 ? 18.771 23.580 17.979 1.00 23.59 102 ILE A O 1
ATOM 798 N N . ASP A 1 103 ? 19.771 22.999 16.041 1.00 23.30 103 ASP A N 1
ATOM 799 C CA . ASP A 1 103 ? 19.961 24.367 15.586 1.00 21.63 103 ASP A CA 1
ATOM 800 C C . ASP A 1 103 ? 18.948 24.718 14.498 1.00 20.96 103 ASP A C 1
ATOM 801 O O . ASP A 1 103 ? 19.223 25.498 13.583 1.00 20.54 103 ASP A O 1
ATOM 806 N N . GLY A 1 104 ? 17.770 24.115 14.603 1.00 20.48 104 GLY A N 1
ATOM 807 C CA . GLY A 1 104 ? 16.708 24.391 13.663 1.00 19.10 104 GLY A CA 1
ATOM 808 C C . GLY A 1 104 ? 16.713 23.583 12.387 1.00 20.45 104 GLY A C 1
ATOM 809 O O . GLY A 1 104 ? 17.551 22.706 12.180 1.00 18.65 104 GLY A O 1
ATOM 810 N N . PHE A 1 105 ? 15.766 23.921 11.520 1.00 15.58 105 PHE A N 1
ATOM 811 C CA . PHE A 1 105 ? 15.583 23.262 10.243 1.00 18.51 105 PHE A CA 1
ATOM 812 C C . PHE A 1 105 ? 15.385 24.320 9.159 1.00 20.27 105 PHE A C 1
ATOM 813 O O . PHE A 1 105 ? 14.666 25.303 9.367 1.00 22.05 105 PHE A O 1
ATOM 821 N N . ASN A 1 106 ? 16.064 24.147 8.029 1.00 18.87 106 ASN A N 1
ATOM 822 C CA . ASN A 1 106 ? 15.872 25.048 6.901 1.00 18.41 106 ASN A CA 1
ATOM 823 C C . ASN A 1 106 ? 15.631 24.269 5.612 1.00 20.78 106 ASN A C 1
ATOM 824 O O . ASN A 1 106 ? 14.676 24.560 4.885 1.00 18.94 106 ASN A O 1
ATOM 829 N N . ILE A 1 107 ? 16.400 23.198 5.407 1.00 16.38 107 ILE A N 1
ATOM 830 C CA . ILE A 1 107 ? 16.273 22.385 4.194 1.00 19.46 107 ILE A CA 1
ATOM 831 C C . ILE A 1 107 ? 16.124 20.901 4.520 1.00 17.62 107 ILE A C 1
ATOM 832 O O . ILE A 1 107 ? 16.752 20.395 5.457 1.00 15.73 107 ILE A O 1
ATOM 837 N N . PRO A 1 108 ? 15.251 20.194 3.784 1.00 18.62 108 PRO A N 1
ATOM 838 C CA . PRO A 1 108 ? 15.092 18.752 4.050 1.00 18.05 108 PRO A CA 1
ATOM 839 C C . PRO A 1 108 ? 16.370 18.047 3.541 1.00 21.57 108 PRO A C 1
ATOM 840 O O . PRO A 1 108 ? 16.955 18.466 2.539 1.00 16.50 108 PRO A O 1
ATOM 844 N N . MET A 1 109 ? 16.856 17.042 4.263 1.00 20.87 109 MET A N 1
ATOM 845 C CA . MET A 1 109 ? 18.064 16.364 3.814 1.00 18.39 109 MET A CA 1
ATOM 846 C C . MET A 1 109 ? 18.152 14.902 4.203 1.00 18.27 109 MET A C 1
ATOM 847 O O . MET A 1 109 ? 17.464 14.438 5.117 1.00 18.45 109 MET A O 1
ATOM 852 N N . SER A 1 110 ? 18.962 14.173 3.445 1.00 14.86 110 SER A N 1
ATOM 853 C CA . SER A 1 110 ? 19.227 12.773 3.721 1.00 15.40 110 SER A CA 1
ATOM 854 C C . SER A 1 110 ? 20.733 12.721 3.922 1.00 14.97 110 SER A C 1
ATOM 855 O O . SER A 1 110 ? 21.487 13.547 3.380 1.00 15.91 110 SER A O 1
ATOM 858 N N . PHE A 1 111 ? 21.170 11.728 4.678 1.00 14.10 111 PHE A N 1
ATOM 859 C CA . PHE A 1 111 ? 22.577 11.558 5.003 1.00 18.29 111 PHE A CA 1
ATOM 860 C C . PHE A 1 111 ? 22.789 10.044 5.145 1.00 18.87 111 PHE A C 1
ATOM 861 O O . PHE A 1 111 ? 21.997 9.347 5.796 1.00 16.29 111 PHE A O 1
ATOM 869 N N . GLY A 1 112 ? 23.839 9.533 4.525 1.00 17.66 112 GLY A N 1
ATOM 870 C CA . GLY A 1 112 ? 24.087 8.115 4.633 1.00 20.37 112 GLY A CA 1
ATOM 871 C C . GLY A 1 112 ? 25.389 7.636 4.033 1.00 20.24 112 GLY A C 1
ATOM 872 O O . GLY A 1 112 ? 26.078 8.382 3.335 1.00 14.33 112 GLY A O 1
ATOM 873 N N . PRO A 1 113 ? 25.764 6.378 4.324 1.00 19.63 113 PRO A N 1
ATOM 874 C CA . PRO A 1 113 ? 27.000 5.790 3.808 1.00 16.69 113 PRO A CA 1
ATOM 875 C C . PRO A 1 113 ? 26.837 5.330 2.365 1.00 17.45 113 PRO A C 1
ATOM 876 O O . PRO A 1 113 ? 25.725 5.014 1.918 1.00 18.95 113 PRO A O 1
ATOM 880 N N . THR A 1 114 ? 27.938 5.345 1.621 1.00 17.13 114 THR A N 1
ATOM 881 C CA . THR A 1 114 ? 27.906 4.887 0.239 1.00 17.18 114 THR A CA 1
ATOM 882 C C . THR A 1 114 ? 27.976 3.358 0.246 1.00 19.47 114 THR A C 1
ATOM 883 O O . THR A 1 114 ? 27.443 2.700 -0.646 1.00 20.03 114 THR A O 1
ATOM 887 N N . LYS A 1 115 ? 28.634 2.815 1.270 1.00 20.78 115 LYS A N 1
ATOM 888 C CA . LYS A 1 115 ? 28.768 1.372 1.462 1.00 26.58 115 LYS A CA 1
ATOM 889 C C . LYS A 1 115 ? 28.151 1.050 2.830 1.00 23.57 115 LYS A C 1
ATOM 890 O O . LYS A 1 115 ? 28.779 1.214 3.877 1.00 24.05 115 LYS A O 1
ATOM 896 N N . PRO A 1 116 ? 26.885 0.624 2.837 1.00 22.93 116 PRO A N 1
ATOM 897 C CA . PRO A 1 116 ? 26.208 0.303 4.095 1.00 21.28 116 PRO A CA 1
ATOM 898 C C . PRO A 1 116 ? 26.778 -0.911 4.810 1.00 23.43 116 PRO A C 1
ATOM 899 O O . PRO A 1 116 ? 27.499 -1.722 4.226 1.00 21.62 116 PRO A O 1
ATOM 903 N N . GLY A 1 117 ? 26.467 -1.016 6.090 1.00 21.72 117 GLY A N 1
ATOM 904 C CA . GLY A 1 117 ? 26.951 -2.135 6.871 1.00 25.31 117 GLY A CA 1
ATOM 905 C C . GLY A 1 117 ? 25.887 -2.600 7.835 1.00 25.43 117 GLY A C 1
ATOM 906 O O . GLY A 1 117 ? 24.729 -2.185 7.726 1.00 24.69 117 GLY A O 1
ATOM 907 N N . PRO A 1 118 ? 26.238 -3.476 8.784 1.00 22.16 118 PRO A N 1
ATOM 908 C CA . PRO A 1 118 ? 25.256 -3.966 9.751 1.00 25.20 118 PRO A CA 1
ATOM 909 C C . PRO A 1 118 ? 24.941 -2.909 10.804 1.00 28.47 118 PRO A C 1
ATOM 910 O O . PRO A 1 118 ? 25.638 -1.899 10.907 1.00 27.04 118 PRO A O 1
ATOM 914 N N . GLY A 1 119 ? 23.875 -3.141 11.563 1.00 30.01 119 GLY A N 1
ATOM 915 C CA . GLY A 1 119 ? 23.494 -2.227 12.622 1.00 28.75 119 GLY A CA 1
ATOM 916 C C . GLY A 1 119 ? 22.981 -0.867 12.199 1.00 29.08 119 GLY A C 1
ATOM 917 O O . GLY A 1 119 ? 22.016 -0.759 11.438 1.00 29.23 119 GLY A O 1
ATOM 918 N N . LYS A 1 120 ? 23.639 0.180 12.687 1.00 29.58 120 LYS A N 1
ATOM 919 C CA . LYS A 1 120 ? 23.220 1.545 12.387 1.00 30.08 120 LYS A CA 1
ATOM 920 C C . LYS A 1 120 ? 23.820 2.186 11.137 1.00 28.93 120 LYS A C 1
ATOM 921 O O . LYS A 1 120 ? 23.482 3.321 10.799 1.00 28.04 120 LYS A O 1
ATOM 927 N N . CYS A 1 121 ? 24.649 1.439 10.416 1.00 23.30 121 CYS A N 1
ATOM 928 C CA . CYS A 1 121 ? 25.267 1.957 9.204 1.00 22.07 121 CYS A CA 1
ATOM 929 C C . CYS A 1 121 ? 24.339 1.865 7.980 1.00 23.26 121 CYS A C 1
ATOM 930 O O . CYS A 1 121 ? 24.509 1.018 7.094 1.00 19.94 121 CYS A O 1
ATOM 933 N N . HIS A 1 122 ? 23.353 2.752 7.942 1.00 20.62 122 HIS A N 1
ATOM 934 C CA . HIS A 1 122 ? 22.404 2.813 6.833 1.00 19.11 122 HIS A CA 1
ATOM 935 C C . HIS A 1 122 ? 21.940 4.271 6.726 1.00 16.38 122 HIS A C 1
ATOM 936 O O . HIS A 1 122 ? 22.082 5.044 7.680 1.00 15.68 122 HIS A O 1
ATOM 943 N N . GLY A 1 123 ? 21.388 4.630 5.571 1.00 17.70 123 GLY A N 1
ATOM 944 C CA . GLY A 1 123 ? 20.920 5.987 5.341 1.00 16.67 123 GLY A CA 1
ATOM 945 C C . GLY A 1 123 ? 19.730 6.435 6.168 1.00 17.60 123 GLY A C 1
ATOM 946 O O . GLY A 1 123 ? 18.844 5.637 6.503 1.00 19.70 123 GLY A O 1
ATOM 947 N N . ILE A 1 124 ? 19.740 7.714 6.535 1.00 19.24 124 ILE A N 1
ATOM 948 C CA . ILE A 1 124 ? 18.663 8.331 7.312 1.00 14.43 124 ILE A CA 1
ATOM 949 C C . ILE A 1 124 ? 18.251 9.634 6.630 1.00 13.40 124 ILE A C 1
ATOM 950 O O . ILE A 1 124 ? 18.912 10.090 5.692 1.00 15.68 124 ILE A O 1
ATOM 955 N N . GLN A 1 125 ? 17.168 10.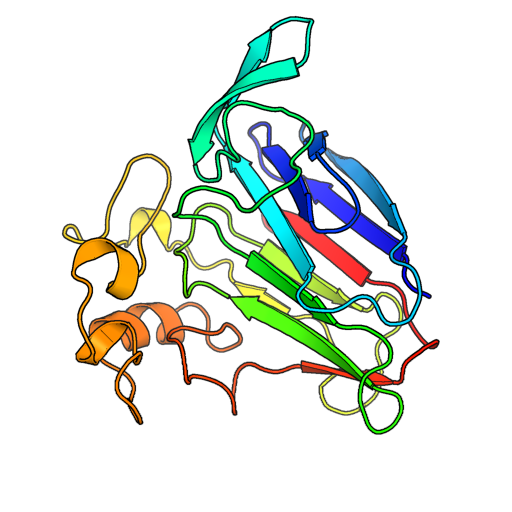233 7.111 1.00 19.76 125 GLN A N 1
ATOM 956 C CA . GLN A 1 125 ? 16.659 11.473 6.541 1.00 17.53 125 GLN A CA 1
ATOM 957 C C . GLN A 1 125 ? 15.746 12.247 7.488 1.00 20.71 125 GLN A C 1
ATOM 958 O O . GLN A 1 125 ? 15.293 11.732 8.508 1.00 21.46 125 GLN A O 1
ATOM 964 N N . CYS A 1 126 ? 15.514 13.505 7.133 1.00 18.78 126 CYS A N 1
ATOM 965 C CA . CYS A 1 126 ? 14.617 14.414 7.842 1.00 18.61 126 CYS A CA 1
ATOM 966 C C . CYS A 1 126 ? 14.054 15.242 6.684 1.00 17.90 126 CYS A C 1
ATOM 967 O O . CYS A 1 126 ? 14.652 16.227 6.242 1.00 16.44 126 CYS A O 1
ATOM 970 N N . THR A 1 127 ? 12.939 14.765 6.145 1.00 19.63 127 THR A N 1
ATOM 971 C CA . THR A 1 127 ? 12.302 15.373 4.983 1.00 22.37 127 THR A CA 1
ATOM 972 C C . THR A 1 127 ? 10.843 15.794 5.174 1.00 21.82 127 THR A C 1
ATOM 973 O O . THR A 1 127 ? 10.157 16.079 4.199 1.00 20.59 127 THR A O 1
ATOM 977 N N . ALA A 1 128 ? 10.371 15.799 6.420 1.00 25.02 128 ALA A N 1
ATOM 978 C CA . ALA A 1 128 ? 8.998 16.194 6.733 1.00 24.75 128 ALA A CA 1
ATOM 979 C C . ALA A 1 128 ? 8.803 17.667 6.379 1.00 23.71 128 ALA A C 1
ATOM 980 O O . ALA A 1 128 ? 9.766 18.423 6.338 1.00 27.40 128 ALA A O 1
ATOM 982 N N . ASN A 1 129 ? 7.566 18.076 6.115 1.00 25.85 129 ASN A N 1
ATOM 983 C CA . ASN A 1 129 ? 7.298 19.470 5.777 1.00 27.69 129 ASN A CA 1
ATOM 984 C C . ASN A 1 129 ? 7.335 20.329 7.037 1.00 29.71 129 ASN A C 1
ATOM 985 O O . ASN A 1 129 ? 6.332 20.937 7.425 1.00 30.14 129 ASN A O 1
ATOM 990 N N . ILE A 1 130 ? 8.513 20.404 7.651 1.00 25.49 130 ILE A N 1
ATOM 991 C CA . ILE A 1 130 ? 8.695 21.166 8.875 1.00 26.04 130 ILE A CA 1
ATOM 992 C C . ILE A 1 130 ? 8.482 22.662 8.684 1.00 27.47 130 ILE A C 1
ATOM 993 O O . ILE A 1 130 ? 7.887 23.313 9.544 1.00 28.67 130 ILE A O 1
ATOM 998 N N . ASN A 1 131 ? 8.937 23.207 7.559 1.00 27.03 131 ASN A N 1
ATOM 999 C CA . ASN A 1 131 ? 8.787 24.641 7.325 1.00 29.96 131 ASN A CA 1
ATOM 1000 C C . ASN A 1 131 ? 7.337 25.068 7.197 1.00 31.56 131 ASN A C 1
ATOM 1001 O O . ASN A 1 131 ? 6.960 26.121 7.697 1.00 38.77 131 ASN A O 1
ATOM 1006 N N . GLY A 1 132 ? 6.522 24.225 6.574 1.00 30.99 132 GLY A N 1
ATOM 1007 C CA . GLY A 1 132 ? 5.122 24.549 6.393 1.00 28.66 132 GLY A CA 1
ATOM 1008 C C . GLY A 1 132 ? 4.241 24.338 7.608 1.00 30.98 132 GLY A C 1
ATOM 1009 O O . GLY A 1 132 ? 3.240 25.031 7.773 1.00 32.39 132 GLY A O 1
ATOM 1010 N N . GLU A 1 133 ? 4.598 23.379 8.454 1.00 30.68 133 GLU A N 1
ATOM 1011 C CA . GLU A 1 133 ? 3.810 23.082 9.646 1.00 29.59 133 GLU A CA 1
ATOM 1012 C C . GLU A 1 133 ? 4.373 23.724 10.907 1.00 31.42 133 GLU A C 1
ATOM 1013 O O . GLU A 1 133 ? 3.761 23.636 11.974 1.00 33.68 133 GLU A O 1
ATOM 1019 N N . CYS A 1 134 ? 5.531 24.364 10.773 1.00 27.62 134 CYS A N 1
ATOM 1020 C CA . CYS A 1 134 ? 6.223 25.012 11.886 1.00 29.30 134 CYS A CA 1
ATOM 1021 C C . CYS A 1 134 ? 5.355 25.906 12.776 1.00 33.08 134 CYS A C 1
ATOM 1022 O O . CYS A 1 134 ? 4.587 26.738 12.281 1.00 39.09 134 CYS A O 1
ATOM 1025 N N . PRO A 1 135 ? 5.453 25.726 14.106 1.00 33.86 135 PRO A N 1
ATOM 1026 C CA . PRO A 1 135 ? 4.698 26.511 15.088 1.00 31.92 135 PRO A CA 1
ATOM 1027 C C . PRO A 1 135 ? 5.075 27.986 14.952 1.00 32.65 135 PRO A C 1
ATOM 1028 O O . PRO A 1 135 ? 6.248 28.324 14.773 1.00 31.43 135 PRO A O 1
ATOM 1032 N N . GLY A 1 136 ? 4.073 28.856 15.045 1.00 34.65 136 GLY A N 1
ATOM 1033 C CA . GLY A 1 136 ? 4.291 30.287 14.909 1.00 29.13 136 GLY A CA 1
ATOM 1034 C C . GLY A 1 136 ? 5.416 30.894 15.718 1.00 27.21 136 GLY A C 1
ATOM 1035 O O . GLY A 1 136 ? 6.099 31.801 15.251 1.00 30.44 136 GLY A O 1
ATOM 1036 N N . SER A 1 137 ? 5.619 30.388 16.928 1.00 29.75 137 SER A N 1
ATOM 1037 C CA . SER A 1 137 ? 6.669 30.895 17.800 1.00 32.68 137 SER A CA 1
ATOM 1038 C C . SER A 1 137 ? 8.074 30.570 17.310 1.00 31.97 137 SER A C 1
ATOM 1039 O O . SER A 1 137 ? 9.015 31.321 17.563 1.00 33.55 137 SER A O 1
ATOM 1042 N N . LEU A 1 138 ? 8.208 29.474 16.573 1.00 30.49 138 LEU A N 1
ATOM 1043 C CA . LEU A 1 138 ? 9.518 29.052 16.080 1.00 32.08 138 LEU A CA 1
ATOM 1044 C C . LEU A 1 138 ? 9.786 29.440 14.624 1.00 31.49 138 LEU A C 1
ATOM 1045 O O . LEU A 1 138 ? 10.929 29.392 14.154 1.00 24.72 138 LEU A O 1
ATOM 1050 N N . ARG A 1 139 ? 8.724 29.859 13.940 1.00 29.99 139 ARG A N 1
ATOM 1051 C CA . ARG A 1 139 ? 8.756 30.239 12.527 1.00 31.55 139 ARG A CA 1
ATOM 1052 C C . ARG A 1 139 ? 9.585 31.482 12.199 1.00 28.47 139 ARG A C 1
ATOM 1053 O O . ARG A 1 139 ? 9.406 32.534 12.806 1.00 32.19 139 ARG A O 1
ATOM 1061 N N . VAL A 1 140 ? 10.534 31.333 11.281 1.00 26.83 140 VAL A N 1
ATOM 1062 C CA . VAL A 1 140 ? 11.373 32.445 10.817 1.00 26.87 140 VAL A CA 1
ATOM 1063 C C . VAL A 1 140 ? 11.429 32.323 9.303 1.00 27.24 140 VAL A C 1
ATOM 1064 O O . VAL A 1 140 ? 11.046 31.287 8.747 1.00 30.13 140 VAL A O 1
ATOM 1068 N N . PRO A 1 141 ? 11.864 33.384 8.606 1.00 29.48 141 PRO A N 1
ATOM 1069 C CA . PRO A 1 141 ? 11.938 33.318 7.141 1.00 27.90 141 PRO A CA 1
ATOM 1070 C C . PRO A 1 141 ? 12.822 32.174 6.659 1.00 23.63 141 PRO A C 1
ATOM 1071 O O . PRO A 1 141 ? 13.972 32.056 7.073 1.00 28.98 141 PRO A O 1
ATOM 1075 N N . GLY A 1 142 ? 12.246 31.299 5.842 1.00 25.17 142 GLY A N 1
ATOM 1076 C CA . GLY A 1 142 ? 12.981 30.171 5.292 1.00 26.85 142 GLY A CA 1
ATOM 1077 C C . GLY A 1 142 ? 13.410 29.086 6.267 1.00 25.65 142 GLY A C 1
ATOM 1078 O O . GLY A 1 142 ? 14.247 28.247 5.933 1.00 25.01 142 GLY A O 1
ATOM 1079 N N . GLY A 1 143 ? 12.832 29.076 7.460 1.00 25.22 143 GLY A N 1
ATOM 1080 C CA . GLY A 1 143 ? 13.205 28.063 8.427 1.00 24.11 143 GLY A CA 1
ATOM 1081 C C . GLY A 1 143 ? 12.267 27.904 9.609 1.00 25.61 143 GLY A C 1
ATOM 1082 O O . GLY A 1 143 ? 11.206 28.533 9.697 1.00 23.09 143 GLY A O 1
ATOM 1083 N N . CYS A 1 144 ? 12.668 27.034 10.526 1.00 22.46 144 CYS A N 1
ATOM 1084 C CA . CYS A 1 144 ? 11.901 26.752 11.723 1.00 21.36 144 CYS A CA 1
ATOM 1085 C C . CYS A 1 144 ? 12.932 26.543 12.821 1.00 25.99 144 CYS A C 1
ATOM 1086 O O . CYS A 1 144 ? 13.734 25.599 12.766 1.00 21.14 144 CYS A O 1
ATOM 1089 N N . ASN A 1 145 ? 12.961 27.474 13.771 1.00 23.01 145 ASN A N 1
ATOM 1090 C CA . ASN A 1 145 ? 13.902 27.406 14.873 1.00 26.45 145 ASN A CA 1
ATOM 1091 C C . ASN A 1 145 ? 13.568 26.392 15.960 1.00 26.34 145 ASN A C 1
ATOM 1092 O O . ASN A 1 145 ? 12.407 26.024 16.185 1.00 23.62 145 ASN A O 1
ATOM 1097 N N . ASN A 1 146 ? 14.631 25.884 16.570 1.00 26.03 146 ASN A N 1
ATOM 1098 C CA . ASN A 1 146 ? 14.528 24.939 17.664 1.00 26.33 146 ASN A CA 1
ATOM 1099 C C . ASN A 1 146 ? 14.217 25.840 18.862 1.00 24.07 146 ASN A C 1
ATOM 1100 O O . ASN A 1 146 ? 14.746 26.955 18.952 1.00 22.98 146 ASN A O 1
ATOM 1105 N N . PRO A 1 147 ? 13.367 25.373 19.797 1.00 24.48 147 PRO A N 1
ATOM 1106 C CA . PRO A 1 147 ? 13.024 26.187 20.967 1.00 22.94 147 PRO A CA 1
ATOM 1107 C C . PRO A 1 147 ? 14.213 26.711 21.762 1.00 22.02 147 PRO A C 1
ATOM 1108 O O . PRO A 1 147 ? 14.108 27.745 22.393 1.00 27.04 147 PRO A O 1
ATOM 1112 N N . CYS A 1 148 ? 15.346 26.016 21.715 1.00 24.30 148 CYS A N 1
ATOM 1113 C CA . CYS A 1 148 ? 16.534 26.466 22.440 1.00 27.06 148 CYS A CA 1
ATOM 1114 C C . CYS A 1 148 ? 17.055 27.778 21.855 1.00 27.44 148 CYS A C 1
ATOM 1115 O O . CYS A 1 148 ? 17.623 28.597 22.570 1.00 26.93 148 CYS A O 1
ATOM 1118 N N . THR A 1 149 ? 16.844 27.968 20.555 1.00 25.75 149 THR A N 1
ATOM 1119 C CA . THR A 1 149 ? 17.266 29.181 19.871 1.00 25.78 149 THR A CA 1
ATOM 1120 C C . THR A 1 149 ? 16.260 30.301 20.134 1.00 24.73 149 THR A C 1
ATOM 1121 O O . THR A 1 149 ? 16.638 31.435 20.422 1.00 25.44 149 THR A O 1
ATOM 1125 N N . THR A 1 150 ? 14.981 29.962 20.045 1.00 21.91 150 THR A N 1
ATOM 1126 C CA . THR A 1 150 ? 13.903 30.924 20.222 1.00 30.06 150 THR A CA 1
ATOM 1127 C C . THR A 1 150 ? 13.699 31.439 21.643 1.00 31.55 150 THR A C 1
ATOM 1128 O O . THR A 1 150 ? 13.567 32.645 21.861 1.00 33.43 150 THR A O 1
ATOM 1132 N N . PHE A 1 151 ? 13.658 30.514 22.594 1.00 31.24 151 PHE A N 1
ATOM 1133 C CA . PHE A 1 151 ? 13.417 30.837 23.992 1.00 29.70 151 PHE A CA 1
ATOM 1134 C C . PHE A 1 151 ? 14.627 30.768 24.910 1.00 29.00 151 PHE A C 1
ATOM 1135 O O . PHE A 1 151 ? 14.730 31.556 25.843 1.00 33.62 151 PHE A O 1
ATOM 1143 N N . GLY A 1 152 ? 15.531 29.824 24.650 1.00 30.18 152 GLY A N 1
ATOM 1144 C CA . GLY A 1 152 ? 16.712 29.660 25.483 1.00 27.22 152 GLY A CA 1
ATOM 1145 C C . GLY A 1 152 ? 16.349 28.972 26.786 1.00 28.59 152 GLY A C 1
ATOM 1146 O O . GLY A 1 152 ? 15.257 28.417 26.915 1.00 33.82 152 GLY A O 1
ATOM 1147 N N . GLY A 1 153 ? 17.261 28.991 27.748 1.00 26.98 153 GLY A N 1
ATOM 1148 C CA . GLY A 1 153 ? 16.987 28.377 29.032 1.00 28.35 153 GLY A CA 1
ATOM 1149 C C . GLY A 1 153 ? 17.334 26.907 29.121 1.00 28.48 153 GLY A C 1
ATOM 1150 O O . GLY A 1 153 ? 17.425 26.229 28.106 1.00 30.60 153 GLY A O 1
ATOM 1151 N N . GLN A 1 154 ? 17.480 26.419 30.352 1.00 27.82 154 GLN A N 1
ATOM 1152 C CA . GLN A 1 154 ? 17.824 25.029 30.656 1.00 25.77 154 GLN A CA 1
ATOM 1153 C C . GLN A 1 154 ? 16.856 24.009 30.078 1.00 24.48 154 GLN A C 1
ATOM 1154 O O . GLN A 1 154 ? 17.258 22.966 29.571 1.00 25.93 154 GLN A O 1
ATOM 1160 N N . GLN A 1 155 ? 15.575 24.310 30.188 1.00 26.68 155 GLN A N 1
ATOM 1161 C CA . GLN A 1 155 ? 14.533 23.426 29.706 1.00 27.91 155 GLN A CA 1
ATOM 1162 C C . GLN A 1 155 ? 14.733 23.007 28.250 1.00 30.25 155 GLN A C 1
ATOM 1163 O O . GLN A 1 155 ? 14.459 21.863 27.889 1.00 31.71 155 GLN A O 1
ATOM 1169 N N . TYR A 1 156 ? 15.240 23.926 27.431 1.00 26.57 156 TYR A N 1
ATOM 1170 C CA . TYR A 1 156 ? 15.444 23.658 26.011 1.00 24.47 156 TYR A CA 1
ATOM 1171 C C . TYR A 1 156 ? 16.898 23.514 25.583 1.00 21.46 156 TYR A C 1
ATOM 1172 O O . TYR A 1 156 ? 17.185 22.834 24.599 1.00 21.37 156 TYR A O 1
ATOM 1181 N N . CYS A 1 157 ? 17.806 24.192 26.283 1.00 22.95 157 CYS A N 1
ATOM 1182 C CA . CYS A 1 157 ? 19.222 24.168 25.930 1.00 21.48 157 CYS A CA 1
ATOM 1183 C C . CYS A 1 157 ? 20.096 23.216 26.725 1.00 25.92 157 CYS A C 1
ATOM 1184 O O . CYS A 1 157 ? 21.225 22.937 26.325 1.00 24.92 157 CYS A O 1
ATOM 1187 N N . CYS A 1 158 ? 19.611 22.775 27.883 1.00 26.86 158 CYS A N 1
ATOM 1188 C CA . CYS A 1 158 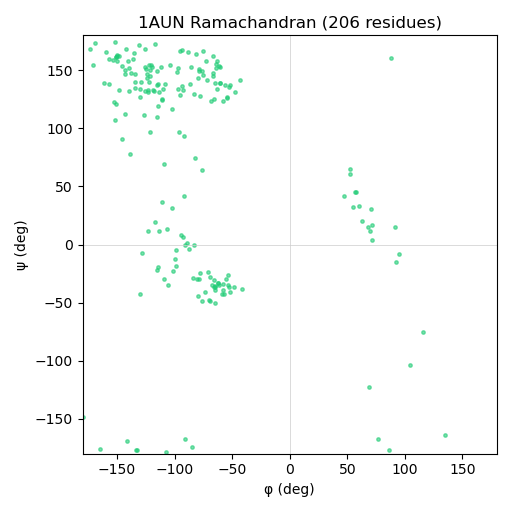? 20.331 21.795 28.693 1.00 22.59 158 CYS A CA 1
ATOM 1189 C C . CYS A 1 158 ? 21.753 22.148 29.070 1.00 26.39 158 CYS A C 1
ATOM 1190 O O . CYS A 1 158 ? 22.598 21.265 29.199 1.00 35.83 158 CYS A O 1
ATOM 1193 N N . THR A 1 159 ? 22.027 23.428 29.259 1.00 28.74 159 THR A N 1
ATOM 1194 C CA . THR A 1 159 ? 23.368 23.859 29.634 1.00 32.02 159 THR A CA 1
ATOM 1195 C C . THR A 1 159 ? 23.669 23.627 31.116 1.00 35.44 159 THR A C 1
ATOM 1196 O O . THR A 1 159 ? 24.834 23.518 31.500 1.00 42.67 159 THR A O 1
ATOM 1200 N N . GLN A 1 160 ? 22.618 23.562 31.935 1.00 35.49 160 GLN A N 1
ATOM 1201 C CA . GLN A 1 160 ? 22.744 23.376 33.383 1.00 37.94 160 GLN A CA 1
ATOM 1202 C C . GLN A 1 160 ? 22.647 21.944 33.890 1.00 39.64 160 GLN A C 1
ATOM 1203 O O . GLN A 1 160 ? 22.543 21.736 35.096 1.00 48.91 160 GLN A O 1
ATOM 1209 N N . GLY A 1 161 ? 22.616 20.962 32.999 1.00 36.88 161 GLY A N 1
ATOM 1210 C CA . GLY A 1 161 ? 22.528 19.592 33.461 1.00 31.06 161 GLY A CA 1
ATOM 1211 C C . GLY A 1 161 ? 21.526 18.747 32.702 1.00 31.44 161 GLY A C 1
ATOM 1212 O O . GLY A 1 161 ? 21.056 19.147 31.637 1.00 37.52 161 GLY A O 1
ATOM 1213 N N . PRO A 1 162 ? 21.144 17.585 33.254 1.00 23.73 162 PRO A N 1
ATOM 1214 C CA . PRO A 1 162 ? 20.190 16.677 32.616 1.00 26.82 162 PRO A CA 1
ATOM 1215 C C . PRO A 1 162 ? 18.895 17.353 32.205 1.00 25.54 162 PRO A C 1
ATOM 1216 O O . PRO A 1 162 ? 18.349 18.169 32.939 1.00 28.92 162 PRO A O 1
ATOM 1220 N N . CYS A 1 163 ? 18.416 17.022 31.014 1.00 26.91 163 CYS A N 1
ATOM 1221 C CA . CYS A 1 163 ? 17.167 17.587 30.528 1.00 26.42 163 CYS A CA 1
ATOM 1222 C C . CYS A 1 163 ? 16.447 16.487 29.772 1.00 27.40 163 CYS A C 1
ATOM 1223 O O . CYS A 1 163 ? 17.020 15.438 29.501 1.00 31.29 163 CYS A O 1
ATOM 1226 N N . GLY A 1 164 ? 15.185 16.708 29.451 1.00 23.12 164 GLY A N 1
ATOM 1227 C CA . GLY A 1 164 ? 14.453 15.696 28.724 1.00 24.68 164 GLY A CA 1
ATOM 1228 C C . GLY A 1 164 ? 13.690 16.320 27.576 1.00 25.95 164 GLY A C 1
ATOM 1229 O O . GLY A 1 164 ? 13.838 17.516 27.311 1.00 26.87 164 GLY A O 1
ATOM 1230 N N . PRO A 1 165 ? 12.903 15.525 26.841 1.00 23.17 165 PRO A N 1
ATOM 1231 C CA . PRO A 1 165 ? 12.134 16.071 25.723 1.00 24.95 165 PRO A CA 1
ATOM 1232 C C . PRO A 1 165 ? 11.059 17.022 26.227 1.00 27.54 165 PRO A C 1
ATOM 1233 O O . PRO A 1 165 ? 10.552 16.874 27.335 1.00 31.52 165 PRO A O 1
ATOM 1237 N N . THR A 1 166 ? 10.766 18.036 25.427 1.00 27.33 166 THR A N 1
ATOM 1238 C CA . THR A 1 166 ? 9.751 19.019 25.759 1.00 25.16 166 THR A CA 1
ATOM 1239 C C . THR A 1 166 ? 8.684 18.889 24.689 1.00 25.74 166 THR A C 1
ATOM 1240 O O . THR A 1 166 ? 8.878 18.191 23.695 1.00 22.64 166 THR A O 1
ATOM 1244 N N . GLU A 1 167 ? 7.568 19.583 24.874 1.00 26.23 167 GLU A N 1
ATOM 1245 C CA . GLU A 1 167 ? 6.490 19.524 23.905 1.00 25.72 167 GLU A CA 1
ATOM 1246 C C . GLU A 1 167 ? 7.003 19.971 22.530 1.00 23.51 167 GLU A C 1
ATOM 1247 O O . GLU A 1 167 ? 6.687 19.364 21.506 1.00 27.46 167 GLU A O 1
ATOM 1253 N N . LEU A 1 168 ? 7.857 20.986 22.511 1.00 24.29 168 LEU A N 1
ATOM 1254 C CA . LEU A 1 168 ? 8.378 21.479 21.247 1.00 24.05 168 LEU A CA 1
ATOM 1255 C C . LEU A 1 168 ? 9.410 20.568 20.585 1.00 26.39 168 LEU A C 1
ATOM 1256 O O . LEU A 1 168 ? 9.355 20.368 19.366 1.00 28.84 168 LEU A O 1
ATOM 1261 N N . SER A 1 169 ? 10.323 19.982 21.361 1.00 23.61 169 SER A N 1
ATOM 1262 C CA . SER A 1 169 ? 11.300 19.080 20.746 1.00 21.82 169 SER A CA 1
ATOM 1263 C C . SER A 1 169 ? 10.571 17.847 20.206 1.00 23.38 169 SER A C 1
ATOM 1264 O O . SER A 1 169 ? 10.894 17.352 19.126 1.00 27.62 169 SER A O 1
ATOM 1267 N N . ARG A 1 170 ? 9.545 17.393 20.924 1.00 24.07 170 ARG A N 1
ATOM 1268 C CA . ARG A 1 170 ? 8.771 16.234 20.497 1.00 21.75 170 ARG A CA 1
ATOM 1269 C C . ARG A 1 170 ? 8.099 16.524 19.165 1.00 23.10 170 ARG A C 1
ATOM 1270 O O . ARG A 1 170 ? 7.924 15.615 18.347 1.00 23.73 170 ARG A O 1
ATOM 1278 N N . TRP A 1 171 ? 7.726 17.785 18.949 1.00 20.10 171 TRP A N 1
ATOM 1279 C CA . TRP A 1 171 ? 7.087 18.184 17.693 1.00 23.72 171 TRP A CA 1
ATOM 1280 C C . TRP A 1 171 ? 8.037 17.854 16.525 1.00 23.28 171 TRP A C 1
ATOM 1281 O O . TRP A 1 171 ? 7.627 17.335 15.478 1.00 24.18 171 TRP A O 1
ATOM 1292 N N . PHE A 1 172 ? 9.314 18.158 16.726 1.00 21.53 172 PHE A N 1
ATOM 1293 C CA . PHE A 1 172 ? 10.350 17.883 15.738 1.00 21.41 172 PHE A CA 1
ATOM 1294 C C . PHE A 1 172 ? 10.579 16.379 15.607 1.00 20.45 172 PHE A C 1
ATOM 1295 O O . PHE A 1 172 ? 10.596 15.837 14.501 1.00 21.17 172 PHE A O 1
ATOM 1303 N N . LYS A 1 173 ? 10.737 15.713 16.752 1.00 24.06 173 LYS A N 1
ATOM 1304 C CA . LYS A 1 173 ? 11.006 14.281 16.804 1.00 24.85 173 LYS A CA 1
ATOM 1305 C C . LYS A 1 173 ? 9.949 13.417 16.116 1.00 28.18 173 LYS A C 1
ATOM 1306 O O . LYS A 1 173 ? 10.276 12.369 15.545 1.00 22.14 173 LYS A O 1
ATOM 1312 N N . GLN A 1 174 ? 8.691 13.855 16.175 1.00 25.74 174 GLN A N 1
ATOM 1313 C CA . GLN A 1 174 ? 7.593 13.129 15.540 1.00 30.64 174 GLN A CA 1
ATOM 1314 C C . GLN A 1 174 ? 7.739 13.175 14.019 1.00 27.45 174 GLN A C 1
ATOM 1315 O O . GLN A 1 174 ? 7.421 12.221 13.313 1.00 26.80 174 GLN A O 1
ATOM 1321 N N . ARG A 1 175 ? 8.237 14.297 13.524 1.00 26.73 175 ARG A N 1
ATOM 1322 C CA . ARG A 1 175 ? 8.419 14.490 12.095 1.00 25.60 175 ARG A CA 1
ATOM 1323 C C . ARG A 1 175 ? 9.730 13.912 11.567 1.00 24.53 175 ARG A C 1
ATOM 1324 O O . ARG A 1 175 ? 9.812 13.487 10.413 1.00 23.61 175 ARG A O 1
ATOM 1332 N N . CYS A 1 176 ? 10.744 13.867 12.423 1.00 21.64 176 CYS A N 1
ATOM 1333 C CA . CYS A 1 176 ? 12.040 13.330 12.034 1.00 22.34 176 CYS A CA 1
ATOM 1334 C C . CYS A 1 176 ? 12.581 12.486 13.179 1.00 22.20 176 CYS A C 1
ATOM 1335 O O . CYS A 1 176 ? 13.489 12.903 13.906 1.00 21.13 176 CYS A O 1
ATOM 1338 N N . PRO A 1 177 ? 12.056 11.254 13.320 1.00 24.27 177 PRO A N 1
ATOM 1339 C CA . PRO A 1 177 ? 12.446 10.304 14.367 1.00 23.57 177 PRO A CA 1
ATOM 1340 C C . PRO A 1 177 ? 13.930 9.967 14.469 1.00 22.69 177 PRO A C 1
ATOM 1341 O O . PRO A 1 177 ? 14.430 9.691 15.562 1.00 24.88 177 PRO A O 1
ATOM 1345 N N . ASP A 1 178 ? 14.645 10.016 13.351 1.00 20.43 178 ASP A N 1
ATOM 1346 C CA . ASP A 1 178 ? 16.068 9.688 13.372 1.00 22.09 178 ASP A CA 1
ATOM 1347 C C . ASP A 1 178 ? 17.033 10.855 13.607 1.00 23.23 178 ASP A C 1
ATOM 1348 O O . ASP A 1 178 ? 18.243 10.658 13.641 1.00 23.13 178 ASP A O 1
ATOM 1353 N N . ALA A 1 179 ? 16.500 12.061 13.765 1.00 20.25 179 ALA A N 1
ATOM 1354 C CA . ALA A 1 179 ? 17.335 13.240 13.986 1.00 21.23 179 ALA A CA 1
ATOM 1355 C C . ALA A 1 179 ? 17.333 13.711 15.452 1.00 22.76 179 ALA A C 1
ATOM 1356 O O . ALA A 1 179 ? 16.389 13.436 16.204 1.00 17.80 179 ALA A O 1
ATOM 1358 N N . TYR A 1 180 ? 18.412 14.389 15.853 1.00 21.24 180 TYR A N 1
ATOM 1359 C CA . TYR A 1 180 ? 18.533 14.943 17.202 1.00 21.61 180 TYR A CA 1
ATOM 1360 C C . TYR A 1 180 ? 17.518 16.075 17.288 1.00 22.64 180 TYR A C 1
ATOM 1361 O O . TYR A 1 180 ? 17.557 17.007 16.481 1.00 21.12 180 TYR A O 1
ATOM 1370 N N . SER A 1 181 ? 16.619 15.998 18.261 1.00 22.17 181 SER A N 1
ATOM 1371 C CA . SER A 1 181 ? 15.591 17.022 18.428 1.00 20.89 181 SER A CA 1
ATOM 1372 C C . SER A 1 181 ? 15.931 18.013 19.554 1.00 22.02 181 SER A C 1
ATOM 1373 O O . SER A 1 181 ? 15.430 19.143 19.581 1.00 25.71 181 SER A O 1
ATOM 1376 N N . TYR A 1 182 ? 16.780 17.588 20.483 1.00 20.43 182 TYR A N 1
ATOM 1377 C CA . TYR A 1 182 ? 17.198 18.446 21.591 1.00 19.91 182 TYR A CA 1
ATOM 1378 C C . TYR A 1 182 ? 18.594 18.000 22.000 1.00 19.28 182 TYR A C 1
ATOM 1379 O O . TYR A 1 182 ? 18.990 16.876 21.704 1.00 21.93 182 TYR A O 1
ATOM 1388 N N . PRO A 1 183 ? 19.342 18.853 22.718 1.00 22.57 183 PRO A N 1
ATOM 1389 C CA . PRO A 1 183 ? 20.709 18.551 23.156 1.00 23.24 183 PRO A CA 1
ATOM 1390 C C . PRO A 1 183 ? 21.031 17.150 23.679 1.00 25.86 183 PRO A C 1
ATOM 1391 O O . PRO A 1 183 ? 22.098 16.609 23.383 1.00 27.99 183 PRO A O 1
ATOM 1395 N N . GLN A 1 184 ? 20.117 16.547 24.426 1.00 25.06 184 GLN A N 1
ATOM 1396 C CA . GLN A 1 184 ? 20.383 15.224 24.965 1.00 28.42 184 GLN A CA 1
ATOM 1397 C C . GLN A 1 184 ? 19.543 14.099 24.360 1.00 31.05 184 GLN A C 1
ATOM 1398 O O . GLN A 1 184 ? 19.196 13.134 25.035 1.00 38.58 184 GLN A O 1
ATOM 1404 N N . ASP A 1 185 ? 19.288 14.196 23.061 1.00 28.16 185 ASP A N 1
ATOM 1405 C CA . ASP A 1 185 ? 18.499 13.202 22.338 1.00 27.27 185 ASP A CA 1
ATOM 1406 C C . ASP A 1 185 ? 19.416 12.123 21.737 1.00 32.66 185 ASP A C 1
ATOM 1407 O O . ASP A 1 185 ? 19.173 11.648 20.624 1.00 32.31 185 ASP A O 1
ATOM 1412 N N . ASP A 1 186 ? 20.419 11.690 22.499 1.00 34.20 186 ASP A N 1
ATOM 1413 C CA . ASP A 1 186 ? 21.417 10.718 22.016 1.00 37.50 186 ASP A CA 1
ATOM 1414 C C . ASP A 1 186 ? 21.076 9.270 21.628 1.00 38.53 186 ASP A C 1
ATOM 1415 O O . ASP A 1 186 ? 21.463 8.822 20.548 1.00 36.97 186 ASP A O 1
ATOM 14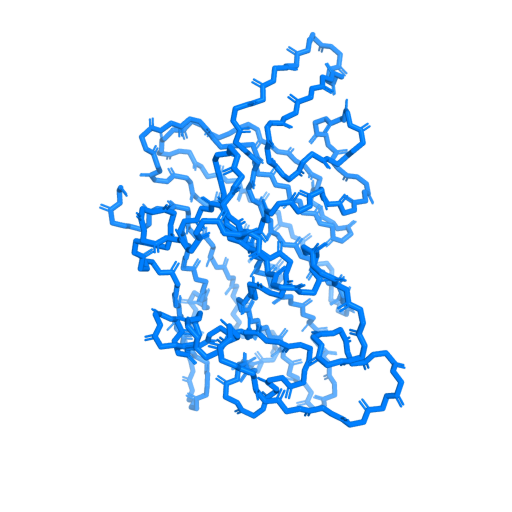20 N N . PRO A 1 187 ? 20.360 8.518 22.489 1.00 39.41 187 PRO A N 1
ATOM 1421 C CA . PRO A 1 187 ? 20.030 7.122 22.155 1.00 39.83 187 PRO A CA 1
ATOM 1422 C C . PRO A 1 187 ? 19.329 6.804 20.830 1.00 38.42 187 PRO A C 1
ATOM 1423 O O . PRO A 1 187 ? 19.603 5.772 20.227 1.00 41.14 187 PRO A O 1
ATOM 1427 N N . THR A 1 188 ? 18.448 7.680 20.363 1.00 35.47 188 THR A N 1
ATOM 1428 C CA . THR A 1 188 ? 17.747 7.424 19.110 1.00 36.29 188 THR A CA 1
ATOM 1429 C C . THR A 1 188 ? 18.241 8.280 17.945 1.00 35.94 188 THR A C 1
ATOM 1430 O O . THR A 1 188 ? 17.621 8.295 16.880 1.00 37.87 188 THR A O 1
ATOM 1434 N N . SER A 1 189 ? 19.386 8.932 18.106 1.00 30.72 189 SER A N 1
ATOM 1435 C CA . SER A 1 189 ? 19.868 9.808 17.049 1.00 32.11 189 SER A CA 1
ATOM 1436 C C . SER A 1 189 ? 21.310 9.591 16.565 1.00 28.94 189 SER A C 1
ATOM 1437 O O . SER A 1 189 ? 21.742 10.205 15.586 1.00 21.63 189 SER A O 1
ATOM 1440 N N . THR A 1 190 ? 22.054 8.725 17.238 1.00 25.82 190 THR A N 1
ATOM 1441 C CA . THR A 1 190 ? 23.435 8.478 16.844 1.00 28.77 190 THR A CA 1
ATOM 1442 C C . THR A 1 190 ? 23.549 7.257 15.936 1.00 28.41 190 THR A C 1
ATOM 1443 O O . THR A 1 190 ? 22.997 6.196 16.233 1.00 28.43 190 THR A O 1
ATOM 1447 N N . PHE A 1 191 ? 24.216 7.438 14.799 1.00 22.54 191 PHE A N 1
ATOM 1448 C CA . PHE A 1 191 ? 24.414 6.357 13.845 1.00 21.47 191 PHE A CA 1
ATOM 1449 C C . PHE A 1 191 ? 25.900 6.145 13.638 1.00 22.21 191 PHE A C 1
ATOM 1450 O O . PHE A 1 191 ? 26.702 7.070 13.813 1.00 20.36 191 PHE A O 1
ATOM 1458 N N . THR A 1 192 ? 26.279 4.911 13.327 1.00 20.92 192 THR A N 1
ATOM 1459 C CA . THR A 1 192 ? 27.688 4.595 13.155 1.00 21.88 192 THR A CA 1
ATOM 1460 C C . THR A 1 192 ? 28.004 3.643 12.018 1.00 18.96 192 THR A C 1
ATOM 1461 O O . THR A 1 192 ? 27.135 2.903 11.552 1.00 18.38 192 THR A O 1
ATOM 1465 N N . CYS A 1 193 ? 29.259 3.705 11.572 1.00 17.50 193 CYS A N 1
ATOM 1466 C CA . CYS A 1 193 ? 29.808 2.818 10.546 1.00 18.23 193 CYS A CA 1
ATOM 1467 C C . CYS A 1 193 ? 31.242 2.543 10.948 1.00 1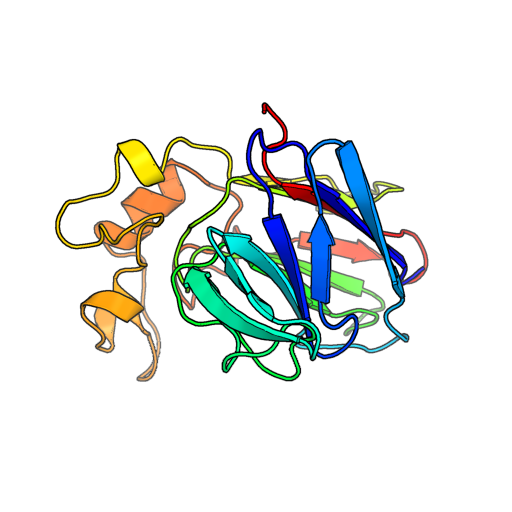6.91 193 CYS A C 1
ATOM 1468 O O . CYS A 1 193 ? 31.922 3.412 11.503 1.00 19.49 193 CYS A O 1
ATOM 1471 N N . THR A 1 194 ? 31.716 1.343 10.644 1.00 17.97 194 THR A N 1
ATOM 1472 C CA . THR A 1 194 ? 33.100 0.990 10.934 1.00 19.37 194 THR A CA 1
ATOM 1473 C C . THR A 1 194 ? 33.985 1.927 10.106 1.00 18.40 194 THR A C 1
ATOM 1474 O O . THR A 1 194 ? 33.708 2.180 8.936 1.00 20.33 194 THR A O 1
ATOM 1478 N N . SER A 1 195 ? 35.014 2.488 10.727 1.00 18.25 195 SER A N 1
ATOM 1479 C CA . SER A 1 195 ? 35.918 3.394 10.027 1.00 19.30 195 SER A CA 1
ATOM 1480 C C . SER A 1 195 ? 36.637 2.709 8.871 1.00 20.95 195 SER A C 1
ATOM 1481 O O . SER A 1 195 ? 36.810 1.492 8.881 1.00 21.62 195 SER A O 1
ATOM 1484 N N . TRP A 1 196 ? 37.027 3.509 7.878 1.00 21.28 196 TRP A N 1
ATOM 1485 C CA . TRP A 1 196 ? 37.744 3.074 6.671 1.00 25.12 196 TRP A CA 1
ATOM 1486 C C . TRP A 1 196 ? 36.957 2.104 5.789 1.00 27.85 196 TRP A C 1
ATOM 1487 O O . TRP A 1 196 ? 37.552 1.366 5.002 1.00 33.90 196 TRP A O 1
ATOM 1498 N N . THR A 1 197 ? 35.639 2.063 5.939 1.00 22.18 197 THR A N 1
ATOM 1499 C CA . THR A 1 197 ? 34.851 1.146 5.125 1.00 21.49 197 THR A CA 1
ATOM 1500 C C . THR A 1 197 ? 33.909 1.846 4.153 1.00 23.09 197 THR A C 1
ATOM 1501 O O . THR A 1 197 ? 33.475 1.247 3.169 1.00 22.56 197 THR A O 1
ATOM 1505 N N . THR A 1 198 ? 33.616 3.116 4.408 1.00 21.65 198 THR A N 1
ATOM 1506 C CA . THR A 1 198 ? 32.668 3.832 3.563 1.00 20.90 198 THR A CA 1
ATOM 1507 C C . THR A 1 198 ? 32.904 5.343 3.429 1.00 20.93 198 THR A C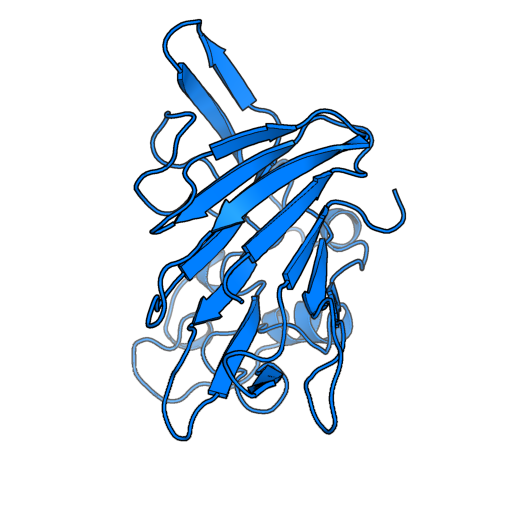 1
ATOM 1508 O O . THR A 1 198 ? 33.678 5.945 4.180 1.00 17.48 198 THR A O 1
ATOM 1512 N N . ASP A 1 199 ? 32.284 5.912 2.399 1.00 17.34 199 ASP A N 1
ATOM 1513 C CA . ASP A 1 199 ? 32.301 7.347 2.145 1.00 18.22 199 ASP A CA 1
ATOM 1514 C C . ASP A 1 199 ? 30.885 7.781 2.501 1.00 14.43 199 ASP A C 1
ATOM 1515 O O . ASP A 1 199 ? 30.072 6.949 2.900 1.00 16.81 199 ASP A O 1
ATOM 1520 N N . TYR A 1 200 ? 30.559 9.056 2.344 1.00 11.89 200 TYR A N 1
ATOM 1521 C CA . TYR A 1 200 ? 29.229 9.504 2.735 1.00 12.90 200 TYR A CA 1
ATOM 1522 C C . TYR A 1 200 ? 28.608 10.422 1.709 1.00 14.14 200 TYR A C 1
ATOM 1523 O O . TYR A 1 200 ? 29.308 11.040 0.906 1.00 17.63 200 TYR A O 1
ATOM 1532 N N . LYS A 1 201 ? 27.286 10.530 1.763 1.00 15.68 201 LYS A N 1
ATOM 1533 C CA . LYS A 1 201 ? 26.562 11.373 0.830 1.00 15.98 201 LYS A CA 1
ATOM 1534 C C . LYS A 1 201 ? 25.440 12.129 1.536 1.00 17.58 201 LYS A C 1
ATOM 1535 O O . LYS A 1 201 ? 24.671 11.562 2.324 1.00 13.91 201 LYS A O 1
ATOM 1541 N N . VAL A 1 202 ? 25.386 13.428 1.268 1.00 19.26 202 VAL A N 1
ATOM 1542 C CA . VAL A 1 202 ? 24.364 14.312 1.827 1.00 17.35 202 VAL A CA 1
ATOM 1543 C C . VAL A 1 202 ? 23.575 14.863 0.647 1.00 15.79 202 VAL A C 1
ATOM 1544 O O . VAL A 1 202 ? 24.153 15.310 -0.340 1.00 16.98 202 VAL A O 1
ATOM 1548 N N . MET A 1 203 ? 22.258 14.807 0.740 1.00 15.02 203 MET A N 1
ATOM 1549 C CA . MET A 1 203 ? 21.421 15.329 -0.315 1.00 18.16 203 MET A CA 1
ATOM 1550 C C . MET A 1 203 ? 20.423 16.338 0.226 1.00 19.09 203 MET A C 1
ATOM 1551 O O . MET A 1 203 ? 19.734 16.060 1.213 1.00 20.18 203 MET A O 1
ATOM 1556 N N . PHE A 1 204 ? 20.331 17.488 -0.440 1.00 17.49 204 PHE A N 1
ATOM 1557 C CA . PHE A 1 204 ? 19.365 18.526 -0.083 1.00 15.11 204 PHE A CA 1
ATOM 1558 C C . PHE A 1 204 ? 18.148 18.232 -0.942 1.00 13.30 204 PHE A C 1
ATOM 1559 O O . PHE A 1 204 ? 18.281 17.995 -2.138 1.00 12.97 204 PHE A O 1
ATOM 1567 N N . CYS A 1 205 ? 16.973 18.234 -0.321 1.00 16.08 205 CYS A N 1
ATOM 1568 C CA . CYS A 1 205 ? 15.707 17.950 -0.998 1.00 15.64 205 CYS A CA 1
ATOM 1569 C C . CYS A 1 205 ? 15.702 16.645 -1.799 1.00 16.55 205 CYS A C 1
ATOM 1570 O O . CYS A 1 205 ? 15.559 16.662 -3.022 1.00 17.85 205 CYS A O 1
ATOM 1573 N N . PRO A 1 206 ? 15.833 15.497 -1.109 1.00 21.50 206 PRO A N 1
ATOM 1574 C CA . PRO A 1 206 ? 15.842 14.161 -1.715 1.00 23.68 206 PRO A CA 1
ATOM 1575 C C . PRO A 1 206 ? 14.627 13.946 -2.627 1.00 25.11 206 PRO A C 1
ATOM 1576 O O . PRO A 1 206 ? 14.735 13.373 -3.717 1.00 28.48 206 PRO A O 1
ATOM 1580 N N . TYR A 1 207 ? 13.472 14.420 -2.176 1.00 22.20 207 TYR A N 1
ATOM 1581 C CA . TYR A 1 207 ? 12.240 14.273 -2.943 1.00 27.82 207 TYR A CA 1
ATOM 1582 C C . TYR A 1 207 ? 11.947 15.467 -3.845 1.00 29.29 207 TYR A C 1
ATOM 1583 O O . TYR A 1 207 ? 10.902 15.520 -4.489 1.00 33.21 207 TYR A O 1
ATOM 1592 N N . GLY A 1 208 ? 12.894 16.400 -3.914 1.00 32.51 208 GLY A N 1
ATOM 1593 C CA . GLY A 1 208 ? 12.724 17.587 -4.727 1.00 33.95 208 GLY A CA 1
ATOM 1594 C C . GLY A 1 208 ? 11.917 18.641 -3.995 1.00 38.54 208 GLY A C 1
ATOM 1595 O O . GLY A 1 208 ? 11.921 18.647 -2.740 1.00 42.99 208 GLY A O 1
#

Secondary structure (DSSP, 8-state):
--EEEEEE-SSS-EEEEEETTTEEEEE-TT-EEEEE--TT--SEEEEEEEEEEE-TTSBEEEEES--TTBSS-SSPPPSS--EEEEEEEEGGGEEEEEEE-TT-BSS-EEEEESS--STT-S-EEE-S-HHHH--TTTEETTEE--HHHHT-SHHHH-TTS-----HHHHHHHHH-TTSB-STT--TTT-EEEETTS--EEEEESTT-

Solvent-accessible surface area: 9512 Å² total; per-residue (Å²): 61,6,46,0,28,0,35,0,37,0,82,95,31,0,23,0,0,2,6,89,39,38,10,10,113,113,0,95,121,51,85,34,9,158,21,140,1,51,73,31,17,121,166,3,17,0,0,0,0,15,97,14,84,42,67,91,96,15,172,15,154,11,84,2,0,30,8,75,21,59,48,102,6,174,35,149,9,138,34,7,0,0,3,0,46,7,17,7,44,37,184,76,77,46,6,72,2,16,0,1,1,40,36,0,4,5,0,29,0,24,2,10,20,84,124,91,35,130,69,91,5,79,51,9,73,1,38,30,96,0,48,57,97,9,32,53,65,1,138,52,99,36,3,0,15,1,2,31,62,53,108,24,52,50,113,37,24,15,119,152,25,130,29,34,60,20,150,32,2,126,41,0,41,153,63,2,80,53,1,22,2,29,41,66,11,68,119,80,0,31,14,19,3,70,2,153,49,7,38,3,69,0,39,0,4,31,165,52

Organism: Nicotiana tabacum (NCBI:txid4097)

InterPro domains:
  IPR001938 Thaumatin family [PF00314] (29-227)
  IPR001938 Thaumatin family [PIRSF002703] (5-235)
  IPR001938 Thaumatin family [PR00347] (24-36)
  IPR001938 Thaumatin family [PR00347] (44-53)
  IPR001938 Thaumatin family [PR00347] (66-77)
  IPR001938 Thaumatin family [PR00347] (79-108)
  IPR001938 Thaumatin family [PR00347] (116-132)
  IPR001938 Thaumatin family [PR00347] (217-226)
  IPR001938 Thaumatin family [PS51367] (22-229)
  IPR001938 Thaumatin family [PTHR31048] (9-227)
  IPR001938 Thaumatin family [SM00205] (25-227)
  IPR017949 Thaumatin, conserved site [PS00316] (79-94)
  IPR037176 Osmotin/thaumatin-like superfamily [G3DSA:2.60.110.10] (23-229)
  IPR037176 Osmotin/thaumatin-like superfamily [SSF49870] (24-227)

B-factor: mean 25.1, std 9.68, range [10.49, 77.9]